Protein AF-0000000084725383 (afdb_homodimer)

Nearest PDB structures (foldseek):
  3rpu-assembly2_Y  TM=4.749E-01  e=1.387E-01  Escherichia coli K-12
  3rpu-assembly2_Y  TM=4.306E-01  e=8.913E-02  Escherichia coli K-12

Foldseek 3Di:
DDPPPPPPPPPVPPCLALDCVLLVVLVVDPLSLQLLVVQLVVQWKAALLVSLLSSCVVVPDDSDPVSSVVSSVCCVPPNVVSVVSNVQWDADPVRRMITGPPSCPVVVVVNVVVVVVVVVVVVVVVVVVVPDPPPDPPPPVD/DDPPPPPPPPPVPPPLALDCVLLVVLVVDPLSLQLLVCQLVVQWKDALLVSLLSSCVVVPDDSDPVSSVVSSVCCVPPNVVSVVSNVQWDADPVRRMITGPPSCPVVVVVNVVVVVVVVVVVVVVVVVVPPDPPPPPPPPPD

pLDDT: mean 74.48, std 21.33, range [27.91, 96.06]

Sequence (284 aa):
MGASGEGDEPVVRGESGHSPAHVFALLASDGGRRLLTTLYDRGGTVPVDELADELTAGEQGDAGAPTNRHAQKRLRHAILPTLADTGLVTYDRETDAVTLADRGDRLEPYLACVREAAATDVAWYTDTTTTGWTPTESDTRRMGASGEGDEPVVRGESGHSPAHVFALLASDGGRRLLTTLYDRGGTVPVDELADELTAGEQGDAGAPTNRHAQKRLRHAILPTLADTGLVTYDRETDAVTLADRGDRLEPYLACVREAAATDVAWYTDTTTTGWTPTESDTRR

Structure (mmCIF, N/CA/C/O backbone):
data_AF-0000000084725383-model_v1
#
loop_
_entity.id
_entity.type
_entity.pdbx_description
1 polymer 'DUF7344 domain-containing protein'
#
loop_
_atom_site.group_PDB
_atom_site.id
_atom_site.type_symbol
_atom_site.label_atom_id
_atom_site.label_alt_id
_atom_site.label_comp_id
_atom_site.label_asym_id
_atom_site.label_entity_id
_atom_site.label_seq_id
_atom_site.pdbx_PDB_ins_code
_atom_site.Cartn_x
_atom_site.Cartn_y
_atom_site.Cartn_z
_atom_site.occupancy
_atom_site.B_iso_or_equiv
_atom_site.auth_seq_id
_atom_site.auth_comp_id
_atom_site.auth_asym_id
_atom_site.auth_atom_id
_atom_site.pdbx_PDB_model_num
ATOM 1 N N . MET A 1 1 ? -43.906 26.172 -15.375 1 27.91 1 MET A N 1
ATOM 2 C CA . MET A 1 1 ? -42.625 25.656 -15.797 1 27.91 1 MET A CA 1
ATOM 3 C C . MET A 1 1 ? -41.75 25.328 -14.586 1 27.91 1 MET A C 1
ATOM 5 O O . MET A 1 1 ? -41.312 26.234 -13.859 1 27.91 1 MET A O 1
ATOM 9 N N . GLY A 1 2 ? -42.062 24.312 -13.828 1 31.08 2 GLY A N 1
ATOM 10 C CA . GLY A 1 2 ? -41.625 23.891 -12.508 1 31.08 2 GLY A CA 1
ATOM 11 C C . GLY A 1 2 ? -40.156 23.5 -12.477 1 31.08 2 GLY A C 1
ATOM 12 O O . GLY A 1 2 ? -39.625 22.953 -13.445 1 31.08 2 GLY A O 1
ATOM 13 N N . ALA A 1 3 ? -39.344 24.375 -11.82 1 40.16 3 ALA A N 1
ATOM 14 C CA . ALA A 1 3 ? -37.938 24.172 -11.539 1 40.16 3 ALA A CA 1
ATOM 15 C C . ALA A 1 3 ? -37.688 22.781 -10.977 1 40.16 3 ALA A C 1
ATOM 17 O O . ALA A 1 3 ? -38.188 22.422 -9.914 1 40.16 3 ALA A O 1
ATOM 18 N N . SER A 1 4 ? -37.844 21.75 -11.859 1 37.09 4 SER A N 1
ATOM 19 C CA . SER A 1 4 ? -37.438 20.422 -11.422 1 37.09 4 SER A CA 1
ATOM 20 C C . SER A 1 4 ? -36.062 20.438 -10.766 1 37.09 4 SER A C 1
ATOM 22 O O . SER A 1 4 ? -35.062 20.781 -11.406 1 37.09 4 SER A O 1
ATOM 24 N N . GLY A 1 5 ? -36.031 21 -9.586 1 33.84 5 GLY A N 1
ATOM 25 C CA . GLY A 1 5 ? -34.875 20.875 -8.711 1 33.84 5 GLY A CA 1
ATOM 26 C C . GLY A 1 5 ? -34.219 19.5 -8.773 1 33.84 5 GLY A C 1
ATOM 27 O O . GLY A 1 5 ? -34.844 18.5 -8.422 1 33.84 5 GLY A O 1
ATOM 28 N N . GLU A 1 6 ? -33.688 19.172 -9.945 1 37.25 6 GLU A N 1
ATOM 29 C CA . GLU A 1 6 ? -32.844 18 -10.078 1 37.25 6 GLU A CA 1
ATOM 30 C C . GLU A 1 6 ? -32.062 17.719 -8.789 1 37.25 6 GLU A C 1
ATOM 32 O O . GLU A 1 6 ? -31.344 18.578 -8.297 1 37.25 6 GLU A O 1
ATOM 37 N N . GLY A 1 7 ? -32.781 17.156 -7.809 1 32.56 7 GLY A N 1
ATOM 38 C CA . GLY A 1 7 ? -32.25 16.641 -6.551 1 32.56 7 GLY A CA 1
ATOM 39 C C . GLY A 1 7 ? -30.875 16.031 -6.688 1 32.56 7 GLY A C 1
ATOM 40 O O . GLY A 1 7 ? -30.609 15.32 -7.652 1 32.56 7 GLY A O 1
ATOM 41 N N . ASP A 1 8 ? -29.844 16.859 -6.391 1 34.75 8 ASP A N 1
ATOM 42 C CA . ASP A 1 8 ? -28.469 16.469 -6.141 1 34.75 8 ASP A CA 1
ATOM 43 C C . ASP A 1 8 ? -28.406 15.07 -5.52 1 34.75 8 ASP A C 1
ATOM 45 O O . ASP A 1 8 ? -28.938 14.844 -4.426 1 34.75 8 ASP A O 1
ATOM 49 N N . GLU A 1 9 ? -29.016 14.062 -6.242 1 36.84 9 GLU A N 1
ATOM 50 C CA . GLU A 1 9 ? -28.812 12.695 -5.766 1 36.84 9 GLU A CA 1
ATOM 51 C C . GLU A 1 9 ? -27.469 12.555 -5.051 1 36.84 9 GLU A C 1
ATOM 53 O O . GLU A 1 9 ? -26.484 13.164 -5.445 1 36.84 9 GLU A O 1
ATOM 58 N N . PRO A 1 10 ? -27.547 12.383 -3.719 1 35 10 PRO A N 1
ATOM 59 C CA . PRO A 1 10 ? -26.312 12.188 -2.961 1 35 10 PRO A CA 1
ATOM 60 C C . PRO A 1 10 ? -25.297 11.328 -3.707 1 35 10 PRO A C 1
ATOM 62 O O . PRO A 1 10 ? -25.656 10.352 -4.355 1 35 10 PRO A O 1
ATOM 65 N N . VAL A 1 11 ? -24.594 11.953 -4.637 1 34.28 11 VAL A N 1
ATOM 66 C CA . VAL A 1 11 ? -23.438 11.18 -5.086 1 34.28 11 VAL A CA 1
ATOM 67 C C . VAL A 1 11 ? -23.047 10.172 -4.012 1 34.28 11 VAL A C 1
ATOM 69 O O . VAL A 1 11 ? -22.906 10.523 -2.842 1 34.28 11 VAL A O 1
ATOM 72 N N . VAL A 1 12 ? -23.734 9.078 -3.918 1 33.16 12 VAL A N 1
ATOM 73 C CA . VAL A 1 12 ? -23.219 7.992 -3.096 1 33.16 12 VAL A CA 1
ATOM 74 C C . VAL A 1 12 ? -21.688 8.117 -2.977 1 33.16 12 VAL A C 1
ATOM 76 O O . VAL A 1 12 ? -20.984 8.133 -3.984 1 33.16 12 VAL A O 1
ATOM 79 N N . ARG A 1 13 ? -21.156 9.195 -2.303 1 34.84 13 ARG A N 1
ATOM 80 C CA . ARG A 1 13 ? -19.766 9.125 -1.856 1 34.84 13 ARG A CA 1
ATOM 81 C C . ARG A 1 13 ? -19.297 7.68 -1.774 1 34.84 13 ARG A C 1
ATOM 83 O O . ARG A 1 13 ? -19.906 6.852 -1.104 1 34.84 13 ARG A O 1
ATOM 90 N N . GLY A 1 14 ? -19.266 6.984 -2.826 1 35.88 14 GLY A N 1
ATOM 91 C CA . GLY A 1 14 ? -18.609 5.691 -2.654 1 35.88 14 GLY A CA 1
ATOM 92 C C . GLY A 1 14 ? -17.953 5.531 -1.297 1 35.88 14 GLY A C 1
ATOM 93 O O . GLY A 1 14 ? -17.75 6.512 -0.578 1 35.88 14 GLY A O 1
ATOM 94 N N . GLU A 1 15 ? -17.734 4.309 -0.566 1 38.34 15 GLU A N 1
ATOM 95 C CA . GLU A 1 15 ? -17.422 4.121 0.847 1 38.34 15 GLU A CA 1
ATOM 96 C C . GLU A 1 15 ? -16.453 5.191 1.34 1 38.34 15 GLU A C 1
ATOM 98 O O . GLU A 1 15 ? -15.312 5.273 0.866 1 38.34 15 GLU A 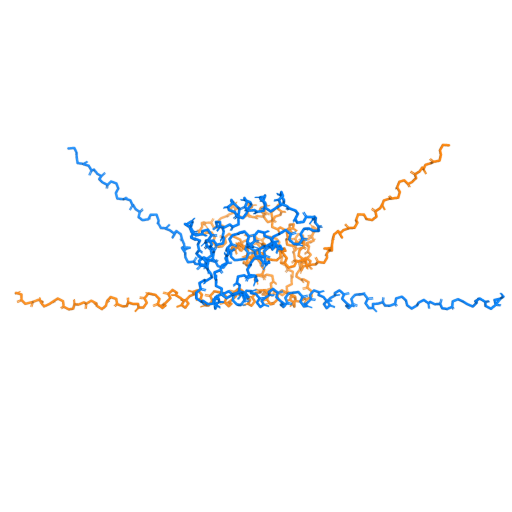O 1
ATOM 103 N N . SER A 1 16 ? -16.656 6.395 1.378 1 41.16 16 SER A N 1
ATOM 104 C CA . SER A 1 16 ? -16.078 7.5 2.133 1 41.16 16 SER A CA 1
ATOM 105 C C . SER A 1 16 ? -15.117 6.996 3.205 1 41.16 16 SER A C 1
ATOM 107 O O . SER A 1 16 ? -14.469 7.789 3.887 1 41.16 16 SER A O 1
ATOM 109 N N . GLY A 1 17 ? -15.492 5.871 3.789 1 44.47 17 GLY A N 1
ATOM 110 C CA . GLY A 1 17 ? -14.734 5.27 4.875 1 44.47 17 GLY A CA 1
ATOM 111 C C . GLY A 1 17 ? -13.266 5.082 4.551 1 44.47 17 GLY A C 1
ATOM 112 O O . GLY A 1 17 ? -12.883 5.055 3.379 1 44.47 17 GLY A O 1
ATOM 113 N N . HIS A 1 18 ? -12.422 5.574 5.398 1 54.38 18 HIS A N 1
ATOM 114 C CA . HIS A 1 18 ? -10.984 5.316 5.43 1 54.38 18 HIS A CA 1
ATOM 115 C C . HIS A 1 18 ? -10.656 3.955 4.824 1 54.38 18 HIS A C 1
ATOM 117 O O . HIS A 1 18 ? -11.109 2.922 5.328 1 54.38 18 HIS A O 1
ATOM 123 N N . SER A 1 19 ? -10.734 3.914 3.459 1 67.06 19 SER A N 1
ATOM 124 C CA . SER A 1 19 ? -10.328 2.637 2.881 1 67.06 19 SER A CA 1
ATOM 125 C C . SER A 1 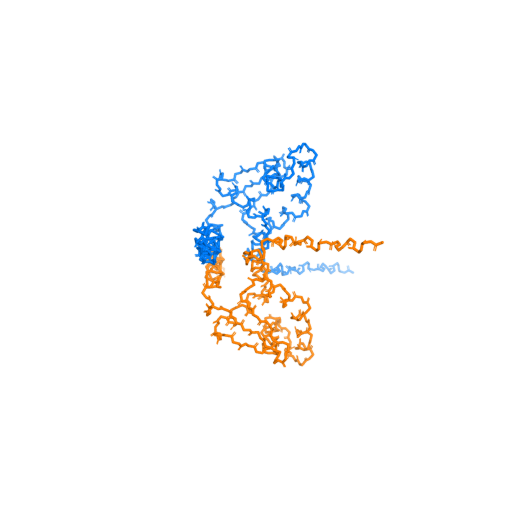19 ? -8.852 2.354 3.141 1 67.06 19 SER A C 1
ATOM 127 O O . SER A 1 19 ? -8.023 3.262 3.078 1 67.06 19 SER A O 1
ATOM 129 N N . PRO A 1 20 ? -8.555 1.396 3.779 1 85.5 20 PRO A N 1
ATOM 130 C CA . PRO A 1 20 ? -7.164 0.978 3.947 1 85.5 20 PRO A CA 1
ATOM 131 C C . PRO A 1 20 ? -6.348 1.12 2.664 1 85.5 20 PRO A C 1
ATOM 133 O O . PRO A 1 20 ? -5.121 1.217 2.717 1 85.5 20 PRO A O 1
ATOM 136 N N . ALA A 1 21 ? -7.062 1.376 1.57 1 89.19 21 ALA A N 1
ATOM 137 C CA . ALA A 1 21 ? -6.391 1.419 0.274 1 89.19 21 ALA A CA 1
ATOM 138 C C . ALA A 1 21 ? -5.484 2.641 0.166 1 89.19 21 ALA A C 1
ATOM 140 O O . ALA A 1 21 ? -4.355 2.543 -0.327 1 89.19 21 ALA A O 1
ATOM 141 N N . HIS A 1 22 ? -5.965 3.725 0.696 1 89.81 22 HIS A N 1
ATOM 142 C CA . HIS A 1 22 ? -5.176 4.949 0.604 1 89.81 22 HIS A CA 1
ATOM 143 C C . HIS A 1 22 ? -3.928 4.867 1.475 1 89.81 22 HIS A C 1
ATOM 145 O O . HIS A 1 22 ? -2.881 5.41 1.117 1 89.81 22 HIS A O 1
ATOM 151 N N . VAL A 1 23 ? -4.004 4.238 2.559 1 92.62 23 VAL A N 1
ATOM 152 C CA . VAL A 1 23 ? -2.85 4.082 3.436 1 92.62 23 VAL A CA 1
ATOM 153 C C . VAL A 1 23 ? -1.823 3.164 2.777 1 92.62 23 VAL A C 1
ATOM 155 O O . VAL A 1 23 ? -0.632 3.48 2.74 1 92.62 23 VAL A O 1
ATOM 158 N N . PHE A 1 24 ? -2.318 2.156 2.23 1 94.81 24 PHE A N 1
ATOM 159 C CA . PHE A 1 24 ? -1.403 1.25 1.548 1 94.81 24 PHE A CA 1
ATOM 160 C C . PHE A 1 24 ? -0.719 1.95 0.38 1 94.81 24 PHE A C 1
ATOM 162 O O . PHE A 1 24 ? 0.46 1.71 0.11 1 94.81 24 PHE A O 1
ATOM 169 N N . ALA A 1 25 ? -1.426 2.75 -0.312 1 92.69 25 ALA A N 1
ATOM 170 C CA . ALA A 1 25 ? -0.846 3.508 -1.418 1 92.69 25 ALA A CA 1
ATOM 171 C C . ALA A 1 25 ? 0.323 4.367 -0.941 1 92.69 25 ALA A C 1
ATOM 173 O O . ALA A 1 25 ? 1.354 4.449 -1.612 1 92.69 25 ALA A O 1
ATOM 174 N N . LEU A 1 26 ? 0.182 4.941 0.214 1 92.5 26 LEU A N 1
ATOM 175 C CA . LEU A 1 26 ? 1.261 5.746 0.776 1 92.5 26 LEU A CA 1
ATOM 176 C C . LEU A 1 26 ? 2.438 4.867 1.187 1 92.5 26 LEU A C 1
ATOM 178 O O . LEU A 1 26 ? 3.596 5.223 0.953 1 92.5 26 LEU A O 1
ATOM 182 N N . LEU A 1 27 ? 2.148 3.717 1.702 1 93.81 27 LEU A N 1
ATOM 183 C CA . LEU A 1 27 ? 3.182 2.82 2.207 1 93.81 27 LEU A CA 1
ATOM 184 C C . LEU A 1 27 ? 3.969 2.197 1.059 1 93.81 27 LEU A C 1
ATOM 186 O O . LEU A 1 27 ? 5.062 1.666 1.266 1 93.81 27 LEU A O 1
ATOM 190 N N . ALA A 1 28 ? 3.438 2.311 -0.126 1 92.25 28 ALA A N 1
ATOM 191 C CA . ALA A 1 28 ? 4.117 1.74 -1.286 1 92.25 28 ALA A CA 1
ATOM 192 C C . ALA A 1 28 ? 5.32 2.59 -1.69 1 92.25 28 ALA A C 1
ATOM 194 O O . ALA A 1 28 ? 6.121 2.18 -2.533 1 92.25 28 ALA A O 1
ATOM 195 N N . SER A 1 29 ? 5.516 3.654 -1.1 1 88.94 29 SER A N 1
ATOM 196 C CA . SER A 1 29 ? 6.688 4.477 -1.386 1 88.94 29 SER A CA 1
ATOM 197 C C . SER A 1 29 ? 7.488 4.758 -0.118 1 88.94 29 SER A C 1
ATOM 199 O O . SER A 1 29 ? 6.918 4.879 0.968 1 88.94 29 SER A O 1
ATOM 201 N N . ASP A 1 30 ? 8.773 4.871 -0.287 1 87.25 30 ASP A N 1
ATOM 202 C CA . ASP A 1 30 ? 9.648 5.203 0.835 1 87.25 30 ASP A CA 1
ATOM 203 C C . ASP A 1 30 ? 9.273 6.551 1.444 1 87.25 30 ASP A C 1
ATOM 205 O O . ASP A 1 30 ? 9.227 6.695 2.668 1 87.25 30 ASP A O 1
ATOM 209 N N . GLY A 1 31 ? 8.922 7.445 0.591 1 85.75 31 GLY A N 1
ATOM 210 C CA . GLY A 1 31 ? 8.516 8.766 1.039 1 85.75 31 GLY A CA 1
ATOM 211 C C . GLY A 1 31 ? 7.262 8.742 1.898 1 85.75 31 GLY A C 1
ATOM 212 O O . GLY A 1 31 ? 7.215 9.391 2.947 1 85.75 31 GLY A O 1
ATOM 213 N N . GLY A 1 32 ? 6.289 7.996 1.494 1 90.25 32 GLY A N 1
ATOM 214 C CA . GLY A 1 32 ? 5.074 7.84 2.279 1 90.25 32 GLY A CA 1
ATOM 215 C C . GLY A 1 32 ? 5.32 7.227 3.645 1 90.25 32 GLY A C 1
ATOM 216 O O . GLY A 1 32 ? 4.77 7.688 4.645 1 90.25 32 GLY A O 1
ATOM 217 N N . ARG A 1 33 ? 6.137 6.238 3.611 1 91.31 33 ARG A N 1
ATOM 218 C CA . ARG A 1 33 ? 6.461 5.59 4.875 1 91.31 33 ARG A CA 1
ATOM 219 C C . ARG A 1 33 ? 7.176 6.551 5.816 1 91.31 33 ARG A C 1
ATOM 221 O O . ARG A 1 33 ? 6.867 6.609 7.008 1 91.31 33 ARG A O 1
ATOM 228 N N . ARG A 1 34 ? 8.07 7.293 5.262 1 90.69 34 ARG A N 1
ATOM 229 C CA . ARG A 1 34 ? 8.797 8.258 6.078 1 90.69 34 ARG A CA 1
ATOM 230 C C . ARG A 1 34 ? 7.863 9.336 6.621 1 90.69 34 ARG A C 1
ATOM 232 O O . ARG A 1 34 ? 7.953 9.711 7.789 1 90.69 34 ARG A O 1
ATOM 239 N N . LEU A 1 35 ? 6.996 9.789 5.793 1 92 35 LEU A N 1
ATOM 240 C CA . LEU A 1 35 ? 6.059 10.828 6.195 1 92 35 LEU A CA 1
ATOM 241 C C . LEU A 1 35 ? 5.137 10.336 7.305 1 92 35 LEU A C 1
ATOM 243 O O . LEU A 1 35 ? 4.965 11.016 8.32 1 92 35 LEU A O 1
ATOM 247 N N . LEU A 1 36 ? 4.582 9.156 7.164 1 93.25 36 LEU A N 1
ATOM 248 C CA . LEU A 1 36 ? 3.668 8.594 8.156 1 93.25 36 LEU A CA 1
ATOM 249 C C . LEU A 1 36 ? 4.395 8.312 9.469 1 93.25 36 LEU A C 1
ATOM 251 O O . LEU A 1 36 ? 3.854 8.562 10.547 1 93.25 36 LEU A O 1
ATOM 255 N N . THR A 1 37 ? 5.605 7.82 9.312 1 92.94 37 THR A N 1
ATOM 256 C CA . THR A 1 37 ? 6.414 7.57 10.508 1 92.94 37 THR A CA 1
ATOM 257 C C . THR A 1 37 ? 6.691 8.867 11.258 1 92.94 37 THR A C 1
ATOM 259 O O . THR A 1 37 ? 6.57 8.922 12.477 1 92.94 37 THR A O 1
ATOM 262 N N . THR A 1 38 ? 7.051 9.852 10.5 1 93.44 38 THR A N 1
ATOM 263 C CA . THR A 1 38 ? 7.34 11.148 11.109 1 93.44 38 THR A CA 1
ATOM 264 C C . THR A 1 38 ? 6.105 11.695 11.82 1 93.44 38 THR A C 1
ATOM 266 O O . THR A 1 38 ? 6.203 12.188 12.945 1 93.44 38 THR A O 1
ATOM 269 N N . LEU A 1 39 ? 4.934 11.633 11.211 1 93.56 39 LEU A N 1
ATOM 270 C CA . LEU A 1 39 ? 3.693 12.109 11.805 1 93.56 39 LEU A CA 1
ATOM 271 C C . LEU A 1 39 ? 3.375 11.336 13.086 1 93.56 39 LEU A C 1
ATOM 273 O O . LEU A 1 39 ? 2.98 11.93 14.094 1 93.56 39 LEU A O 1
ATOM 277 N N . TYR A 1 40 ? 3.557 10.102 13.023 1 93.94 40 TYR A N 1
ATOM 278 C CA . TYR A 1 40 ? 3.271 9.242 14.172 1 93.94 40 TYR A CA 1
ATOM 279 C C . TYR A 1 40 ? 4.219 9.547 15.328 1 93.94 40 TYR A C 1
ATOM 281 O O . TYR A 1 40 ? 3.787 9.688 16.469 1 93.94 40 TYR A O 1
ATOM 289 N N . ASP A 1 41 ? 5.477 9.672 15 1 93.25 41 ASP A N 1
ATOM 290 C CA . ASP A 1 41 ? 6.508 9.875 16.016 1 93.25 41 ASP A CA 1
ATOM 291 C C . ASP A 1 41 ? 6.379 11.25 16.672 1 93.25 41 ASP A C 1
ATOM 293 O O . ASP A 1 41 ? 6.594 11.391 17.875 1 93.25 41 ASP A O 1
ATOM 297 N N . ARG A 1 42 ? 6.086 12.125 15.852 1 89.44 42 ARG A N 1
ATOM 298 C CA . ARG A 1 42 ? 6.055 13.5 16.344 1 89.44 42 ARG A CA 1
ATOM 299 C C . ARG A 1 42 ? 4.762 13.789 17.094 1 89.44 42 ARG A C 1
ATOM 301 O O . ARG A 1 42 ? 4.688 14.727 17.891 1 89.44 42 ARG A O 1
ATOM 308 N N . GLY A 1 43 ? 3.764 12.891 17 1 76.38 43 GLY A N 1
ATOM 309 C CA . GLY A 1 43 ? 2.605 12.961 17.875 1 76.38 43 GLY A CA 1
ATOM 310 C C . GLY A 1 43 ? 1.536 13.914 17.375 1 76.38 43 GLY A C 1
ATOM 311 O O . GLY A 1 43 ? 0.667 14.336 18.141 1 76.38 43 GLY A O 1
ATOM 312 N N . GLY A 1 44 ? 1.539 14.375 16.156 1 82.06 44 GLY A N 1
ATOM 313 C CA . GLY A 1 44 ? 0.298 15.055 15.828 1 82.06 44 GLY A CA 1
ATOM 314 C C . GLY A 1 44 ? 0.423 15.984 14.633 1 82.06 44 GLY A C 1
ATOM 315 O O . GLY A 1 44 ? 0.126 15.602 13.5 1 82.06 44 GLY A O 1
ATOM 316 N N . THR A 1 45 ? 0.884 17.281 15.008 1 92.44 45 THR A N 1
ATOM 317 C CA . THR A 1 45 ? 0.889 18.281 13.953 1 92.44 45 THR A CA 1
ATOM 318 C C . THR A 1 45 ? 2.312 18.562 13.477 1 92.44 45 THR A C 1
ATOM 320 O O . THR A 1 45 ? 3.205 18.812 14.289 1 92.44 45 THR A O 1
ATOM 323 N N . VAL A 1 46 ? 2.547 18.5 12.188 1 95 46 VAL A N 1
ATOM 324 C CA . VAL A 1 46 ? 3.855 18.734 11.586 1 95 46 VAL A CA 1
ATOM 325 C C . VAL A 1 46 ? 3.717 19.703 10.422 1 95 46 VAL A C 1
ATOM 327 O O . VAL A 1 46 ? 2.871 19.516 9.539 1 95 46 VAL A O 1
ATOM 330 N N . PRO A 1 47 ? 4.59 20.766 10.438 1 95.88 47 PRO A N 1
ATOM 331 C CA . PRO A 1 47 ? 4.562 21.672 9.297 1 95.88 47 PRO A CA 1
ATOM 332 C C . PRO A 1 47 ? 4.969 21 7.992 1 95.88 47 PRO A C 1
ATOM 334 O O . PRO A 1 47 ? 5.84 20.125 7.984 1 95.88 47 PRO A O 1
ATOM 337 N N . VAL A 1 48 ? 4.406 21.516 6.934 1 93.56 48 VAL A N 1
ATOM 338 C CA . VAL A 1 48 ? 4.645 20.953 5.609 1 93.56 48 VAL A CA 1
ATOM 339 C C . VAL A 1 48 ? 6.125 21.062 5.258 1 93.56 48 VAL A C 1
ATOM 341 O O . VAL A 1 48 ? 6.688 20.156 4.625 1 93.56 48 VAL A O 1
ATOM 344 N N . ASP A 1 49 ? 6.762 22.125 5.664 1 91.81 49 ASP A N 1
ATOM 345 C CA . ASP A 1 49 ? 8.18 22.312 5.352 1 91.81 49 ASP A CA 1
ATOM 346 C C . ASP A 1 49 ? 9.023 21.219 6.008 1 91.81 49 ASP A C 1
ATOM 348 O O . ASP A 1 49 ? 9.977 20.719 5.402 1 91.81 49 ASP A O 1
ATOM 352 N N . GLU A 1 50 ? 8.703 20.828 7.172 1 91.12 50 GLU A N 1
ATOM 353 C CA . GLU A 1 50 ? 9.414 19.75 7.863 1 91.12 50 GLU A CA 1
ATOM 354 C C . GLU A 1 50 ? 9.148 18.406 7.207 1 91.12 50 GLU A C 1
ATOM 356 O O . GLU A 1 50 ? 10.055 17.578 7.082 1 91.12 50 GLU A O 1
ATOM 361 N N . LEU A 1 51 ? 7.938 18.203 6.84 1 92.38 51 LEU A N 1
ATOM 362 C CA . LEU A 1 51 ? 7.602 16.969 6.145 1 92.38 51 LEU A CA 1
ATOM 363 C C . LEU A 1 51 ? 8.352 16.859 4.816 1 92.38 51 LEU A C 1
ATOM 365 O O . LEU A 1 51 ? 8.789 15.781 4.426 1 92.38 51 LEU A O 1
ATOM 369 N N . ALA A 1 52 ? 8.547 18 4.188 1 91.88 52 ALA A N 1
ATOM 370 C CA . ALA A 1 52 ? 9.281 18.031 2.926 1 91.88 52 ALA A CA 1
ATOM 371 C C . ALA A 1 52 ? 10.75 17.672 3.137 1 91.88 52 ALA A C 1
ATOM 373 O O . ALA A 1 52 ? 11.359 17 2.295 1 91.88 52 ALA A O 1
ATOM 374 N N . ASP A 1 53 ? 11.227 18.094 4.207 1 88.12 53 ASP A N 1
ATOM 375 C CA . ASP A 1 53 ? 12.602 17.734 4.551 1 88.12 53 ASP A CA 1
ATOM 376 C C . ASP A 1 53 ? 12.75 16.219 4.684 1 88.12 53 ASP A C 1
ATOM 378 O O . ASP A 1 53 ? 13.758 15.648 4.258 1 88.12 53 ASP A O 1
ATOM 382 N N . GLU A 1 54 ? 11.789 15.602 5.266 1 85.69 54 GLU A N 1
ATOM 383 C CA . GLU A 1 54 ? 11.82 14.156 5.441 1 85.69 54 GLU A CA 1
ATOM 384 C C . GLU A 1 54 ? 11.789 13.43 4.098 1 85.69 54 GLU A C 1
ATOM 386 O O . GLU A 1 54 ? 12.461 12.414 3.922 1 85.69 54 GLU A O 1
ATOM 391 N N . LEU A 1 55 ? 11.07 13.969 3.176 1 84.25 55 LEU A N 1
ATOM 392 C CA . LEU A 1 55 ? 10.953 13.383 1.841 1 84.25 55 LEU A CA 1
ATOM 393 C C . LEU A 1 55 ? 12.297 13.414 1.122 1 84.25 55 LEU A C 1
ATOM 395 O O . LEU A 1 55 ? 12.625 12.492 0.375 1 84.25 55 LEU A O 1
ATOM 399 N N . THR A 1 56 ? 13.125 14.383 1.389 1 83.44 56 THR A N 1
ATOM 400 C CA . THR A 1 56 ? 14.391 14.586 0.689 1 83.44 56 THR A CA 1
ATOM 401 C C . THR A 1 56 ? 15.531 13.867 1.412 1 83.44 56 THR A C 1
ATOM 403 O O . THR A 1 56 ? 16.578 13.617 0.826 1 83.44 56 THR A O 1
ATOM 406 N N . ALA A 1 57 ? 15.32 13.609 2.623 1 76.12 57 ALA A N 1
ATOM 407 C CA . ALA A 1 57 ? 16.344 12.93 3.4 1 76.12 57 ALA A CA 1
ATOM 408 C C . ALA A 1 57 ? 16.641 11.547 2.826 1 76.12 57 ALA A C 1
ATOM 410 O O . ALA A 1 57 ? 17.781 11.062 2.906 1 76.12 57 ALA A O 1
ATOM 411 N N . GLY A 1 58 ? 15.742 10.875 2.322 1 61.72 58 GLY A N 1
ATOM 412 C CA . GLY A 1 58 ? 15.977 9.562 1.736 1 61.72 58 GLY A CA 1
ATOM 413 C C . GLY A 1 58 ? 16.641 9.633 0.376 1 61.72 58 GLY A C 1
ATOM 414 O O . GLY A 1 58 ? 17.297 8.672 -0.051 1 61.72 58 GLY A O 1
ATOM 415 N N . GLU A 1 59 ? 16.375 10.633 -0.404 1 59.28 59 GLU A N 1
ATOM 416 C CA . GLU A 1 59 ? 17 10.812 -1.712 1 59.28 59 GLU A CA 1
ATOM 417 C C . GLU A 1 59 ? 18.453 11.273 -1.576 1 59.28 59 GLU A C 1
ATOM 419 O O . GLU A 1 59 ? 18.766 12.117 -0.734 1 59.28 59 GLU A O 1
ATOM 424 N N . GLN A 1 60 ? 19.312 10.336 -1.459 1 56.75 60 GLN A N 1
ATOM 425 C CA . GLN A 1 60 ? 20.75 10.57 -1.356 1 56.75 60 GLN A CA 1
ATOM 426 C C . GLN A 1 60 ? 21.109 12.008 -1.73 1 56.75 60 GLN A C 1
ATOM 428 O O . GLN A 1 60 ? 22.219 12.469 -1.467 1 56.75 60 GLN A O 1
ATOM 433 N N . GLY A 1 61 ? 20.406 12.703 -2.422 1 50.28 61 GLY A N 1
ATOM 434 C CA . GLY A 1 61 ? 20.938 13.969 -2.902 1 50.28 61 GLY A CA 1
ATOM 435 C C . GLY A 1 61 ? 20.859 15.078 -1.87 1 50.28 61 GLY A C 1
ATOM 436 O O . GLY A 1 61 ? 20.219 14.914 -0.821 1 50.28 61 GLY A O 1
ATOM 437 N N . ASP A 1 62 ? 21.672 16.156 -1.998 1 51.78 62 ASP A N 1
ATOM 438 C CA . ASP A 1 62 ? 21.891 17.359 -1.205 1 51.78 62 ASP A CA 1
ATOM 439 C C . ASP A 1 62 ? 20.562 18.062 -0.897 1 51.78 62 ASP A C 1
ATOM 441 O O . ASP A 1 62 ? 19.812 18.391 -1.811 1 51.78 62 ASP A O 1
ATOM 445 N N . ALA A 1 63 ? 20.047 17.828 0.279 1 55.06 63 ALA A N 1
ATOM 446 C CA . ALA A 1 63 ? 18.859 18.453 0.857 1 55.06 63 ALA A CA 1
ATOM 447 C C . ALA A 1 63 ? 18.922 19.984 0.729 1 55.06 63 ALA A C 1
ATOM 449 O O . ALA A 1 63 ? 18.953 20.688 1.735 1 55.06 63 ALA A O 1
ATOM 450 N N . GLY A 1 64 ? 19.578 20.5 -0.332 1 56.5 64 GLY A N 1
ATOM 451 C CA . GLY A 1 64 ? 19.516 21.953 -0.347 1 56.5 64 GLY A CA 1
ATOM 452 C C . GLY A 1 64 ? 18.125 22.5 -0.607 1 56.5 64 GLY A C 1
ATOM 453 O O . GLY A 1 64 ? 17.172 21.734 -0.752 1 56.5 64 GLY A O 1
ATOM 454 N N . ALA A 1 65 ? 17.969 23.781 -0.518 1 62.94 65 ALA A N 1
ATOM 455 C CA . ALA A 1 65 ? 16.766 24.609 -0.625 1 62.94 65 ALA A CA 1
ATOM 456 C C . ALA A 1 65 ? 15.961 24.234 -1.864 1 62.94 65 ALA A C 1
ATOM 458 O O . ALA A 1 65 ? 14.742 24.047 -1.785 1 62.94 65 ALA A O 1
ATOM 459 N N . PRO A 1 66 ? 16.594 24 -3.014 1 66 66 PRO A N 1
ATOM 460 C CA . PRO A 1 66 ? 15.797 23.672 -4.195 1 66 66 PRO A CA 1
ATOM 461 C C . PRO A 1 66 ? 15.117 22.312 -4.086 1 66 66 PRO A C 1
ATOM 463 O O . PRO A 1 66 ? 14.008 22.125 -4.594 1 66 66 PRO A O 1
ATOM 466 N N . THR A 1 67 ? 15.75 21.516 -3.381 1 73.44 67 THR A N 1
ATOM 467 C CA . THR A 1 67 ? 15.195 20.172 -3.256 1 73.44 67 THR A CA 1
ATOM 468 C C . THR A 1 67 ? 13.992 20.172 -2.326 1 73.44 67 THR A C 1
ATOM 470 O O . THR A 1 67 ? 12.992 19.5 -2.594 1 73.44 67 THR A O 1
ATOM 473 N N . ASN A 1 68 ? 14.102 21.203 -1.441 1 80.94 68 ASN A N 1
ATOM 474 C CA . ASN A 1 68 ? 13 21.266 -0.485 1 80.94 68 ASN A CA 1
ATOM 475 C C . ASN A 1 68 ? 11.75 21.891 -1.104 1 80.94 68 ASN A C 1
ATOM 477 O O . ASN A 1 68 ? 10.633 21.406 -0.876 1 80.94 68 ASN A O 1
ATOM 481 N N . ARG A 1 69 ? 11.945 22.859 -1.865 1 86.75 69 ARG A N 1
ATOM 482 C CA . ARG A 1 69 ? 10.82 23.5 -2.533 1 86.75 69 ARG A CA 1
ATOM 483 C C . ARG A 1 69 ? 10.109 22.516 -3.465 1 86.75 69 ARG A C 1
ATOM 485 O O . ARG A 1 69 ? 8.875 22.484 -3.51 1 86.75 69 ARG A O 1
ATOM 492 N N . HIS A 1 70 ? 10.867 21.781 -4.102 1 86.94 70 HIS A N 1
ATOM 493 C CA . HIS A 1 70 ? 10.297 20.766 -4.969 1 86.94 70 HIS A CA 1
ATOM 494 C C . HIS A 1 70 ? 9.562 19.703 -4.156 1 86.94 70 HIS A C 1
ATOM 496 O O . HIS A 1 70 ? 8.477 19.266 -4.535 1 86.94 70 HIS A O 1
ATOM 502 N N . ALA A 1 71 ? 10.172 19.406 -3.123 1 89 71 ALA A N 1
ATOM 503 C CA . ALA A 1 71 ? 9.562 18.406 -2.242 1 89 71 ALA A CA 1
ATOM 504 C C . ALA A 1 71 ? 8.25 18.938 -1.665 1 89 71 ALA A C 1
ATOM 506 O O . ALA A 1 71 ? 7.273 18.188 -1.55 1 89 71 ALA A O 1
ATOM 507 N N . GLN A 1 72 ? 8.227 20.25 -1.37 1 91.88 72 GLN A N 1
ATOM 508 C CA . GLN A 1 72 ? 6.992 20.859 -0.884 1 91.88 72 GLN A CA 1
ATOM 509 C C . GLN A 1 72 ? 5.891 20.797 -1.938 1 91.88 72 GLN A C 1
ATOM 511 O O . GLN A 1 72 ? 4.75 20.453 -1.629 1 91.88 72 GLN A O 1
ATOM 516 N N . LYS A 1 73 ? 6.184 21.031 -3.111 1 92.75 73 LYS A N 1
ATOM 517 C CA . LYS A 1 73 ? 5.234 20.969 -4.215 1 92.75 73 LYS A CA 1
ATOM 518 C C . LYS A 1 73 ? 4.738 19.531 -4.43 1 92.75 73 LYS A C 1
ATOM 520 O O . LYS A 1 73 ? 3.541 19.312 -4.609 1 92.75 73 LYS A O 1
ATOM 525 N N . ARG A 1 74 ? 5.676 18.641 -4.398 1 89.5 74 ARG A N 1
ATOM 526 C CA . ARG A 1 74 ? 5.324 17.234 -4.555 1 89.5 74 ARG A CA 1
ATOM 527 C C . ARG A 1 74 ? 4.379 16.781 -3.451 1 89.5 74 ARG A C 1
ATOM 529 O O . ARG A 1 74 ? 3.389 16.094 -3.721 1 89.5 74 ARG A O 1
ATOM 536 N N . LEU A 1 75 ? 4.668 17.234 -2.234 1 90.69 75 LEU A N 1
ATOM 537 C CA . LEU A 1 75 ? 3.822 16.906 -1.095 1 90.69 75 LEU A CA 1
ATOM 538 C C . LEU A 1 75 ? 2.398 17.406 -1.312 1 90.69 75 LEU A C 1
ATOM 540 O O . LEU A 1 75 ? 1.436 16.656 -1.121 1 90.69 75 LEU A O 1
ATOM 544 N N . ARG A 1 76 ? 2.311 18.594 -1.8 1 90 76 ARG A N 1
ATOM 545 C CA . ARG A 1 76 ? 1.007 19.234 -1.934 1 90 76 ARG A CA 1
ATOM 546 C C . ARG A 1 76 ? 0.234 18.656 -3.117 1 90 76 ARG A C 1
ATOM 548 O O . ARG A 1 76 ? -0.979 18.453 -3.033 1 90 76 ARG A O 1
ATOM 555 N N . HIS A 1 77 ? 0.885 18.328 -4.184 1 88.25 77 HIS A N 1
ATOM 556 C CA . HIS A 1 77 ? 0.197 17.953 -5.414 1 88.25 77 HIS A CA 1
ATOM 557 C C . HIS A 1 77 ? 0.016 16.438 -5.5 1 88.25 77 HIS A C 1
ATOM 559 O O . HIS A 1 77 ? -0.971 15.961 -6.066 1 88.25 77 HIS A O 1
ATOM 565 N N . ALA A 1 78 ? 0.845 15.727 -4.883 1 86.62 78 ALA A N 1
ATOM 566 C CA . ALA A 1 78 ? 0.817 14.281 -5.094 1 86.62 78 ALA A CA 1
ATOM 567 C C . ALA A 1 78 ? 0.547 13.539 -3.791 1 86.62 78 ALA A C 1
ATOM 569 O O . ALA A 1 78 ? -0.115 12.492 -3.787 1 86.62 78 ALA A O 1
ATOM 570 N N . ILE A 1 79 ? 0.979 13.992 -2.693 1 87.12 79 ILE A N 1
ATOM 571 C CA . ILE A 1 79 ? 1.01 13.195 -1.475 1 87.12 79 ILE A CA 1
ATOM 572 C C . ILE A 1 79 ? -0.144 13.594 -0.56 1 87.12 79 ILE A C 1
ATOM 574 O O . ILE A 1 79 ? -0.878 12.742 -0.061 1 87.12 79 ILE A O 1
ATOM 578 N N . LEU A 1 80 ? -0.335 14.883 -0.469 1 89.19 80 LEU A N 1
ATOM 579 C CA . LEU A 1 80 ? -1.263 15.359 0.551 1 89.19 80 LEU A CA 1
ATOM 580 C C . LEU A 1 80 ? -2.693 14.945 0.22 1 89.19 80 LEU A C 1
ATOM 582 O O . LEU A 1 80 ? -3.457 14.57 1.111 1 89.19 80 LEU A O 1
ATOM 586 N N . PRO A 1 81 ? -3.059 14.938 -1.079 1 85.94 81 PRO A N 1
ATOM 587 C CA . PRO A 1 81 ? -4.418 14.477 -1.366 1 85.94 81 PRO A CA 1
ATOM 588 C C . PRO A 1 81 ? -4.664 13.039 -0.915 1 85.94 81 PRO A C 1
ATOM 590 O O . PRO A 1 81 ? -5.688 12.742 -0.29 1 85.94 81 PRO A O 1
ATOM 593 N N . THR A 1 82 ? -3.738 12.234 -1.218 1 87.12 82 THR A N 1
ATOM 594 C CA . THR A 1 82 ? -3.863 10.836 -0.81 1 87.12 82 THR A CA 1
ATOM 595 C C . THR A 1 82 ? -3.85 10.719 0.711 1 87.12 82 THR A C 1
ATOM 597 O O . THR A 1 82 ? -4.613 9.938 1.282 1 87.12 82 THR A O 1
ATOM 600 N N . LEU A 1 83 ? -2.943 11.469 1.339 1 88.06 83 LEU A N 1
ATOM 601 C CA . LEU A 1 83 ? -2.855 11.477 2.795 1 88.06 83 LEU A CA 1
ATOM 602 C C . LEU A 1 83 ? -4.172 11.938 3.416 1 88.06 83 LEU A C 1
ATOM 604 O O . LEU A 1 83 ? -4.652 11.328 4.375 1 88.06 83 LEU A O 1
ATOM 608 N N . ALA A 1 84 ? -4.723 12.906 2.826 1 84 84 ALA A N 1
ATOM 609 C CA . ALA A 1 84 ? -5.996 13.414 3.328 1 84 84 ALA A CA 1
ATOM 610 C C . ALA A 1 84 ? -7.113 12.398 3.127 1 84 84 ALA A C 1
ATOM 612 O O . ALA A 1 84 ? -7.992 12.258 3.979 1 84 84 ALA A O 1
ATOM 613 N N . ASP A 1 85 ? -7.055 11.672 2.055 1 86.06 85 ASP A N 1
ATOM 614 C CA . ASP A 1 85 ? -8.086 10.695 1.716 1 86.06 85 ASP A CA 1
ATOM 615 C C . ASP A 1 85 ? -8.062 9.508 2.678 1 86.06 85 ASP A C 1
ATOM 617 O O . ASP A 1 85 ? -9.031 8.75 2.768 1 86.06 85 ASP A O 1
ATOM 621 N N . THR A 1 86 ? -6.984 9.32 3.355 1 85.44 86 THR A N 1
ATOM 622 C CA . THR A 1 86 ? -6.918 8.242 4.332 1 85.44 86 THR A CA 1
ATOM 623 C C . THR A 1 86 ? -7.836 8.523 5.52 1 85.44 86 THR A C 1
ATOM 625 O O . THR A 1 86 ? -8.211 7.609 6.25 1 85.44 86 THR A O 1
ATOM 628 N N . GLY A 1 87 ? -8.055 9.75 5.75 1 84.81 87 GLY A N 1
ATOM 629 C CA . GLY A 1 87 ? -8.828 10.156 6.914 1 84.81 87 GLY A CA 1
ATOM 630 C C . GLY A 1 87 ? -8.023 10.148 8.195 1 84.81 87 GLY A C 1
ATOM 631 O O . GLY A 1 87 ? -8.562 10.391 9.281 1 84.81 87 GLY A O 1
ATOM 632 N N . LEU A 1 88 ? -6.777 9.859 8.062 1 87.69 88 LEU A N 1
ATOM 633 C CA . LEU A 1 88 ? -5.926 9.766 9.242 1 87.69 88 LEU A CA 1
ATOM 634 C C . LEU A 1 88 ? -5.336 11.125 9.602 1 87.69 88 LEU A C 1
ATOM 636 O O . LEU A 1 88 ? -4.855 11.328 10.719 1 87.69 88 LEU A O 1
ATOM 640 N N . VAL A 1 89 ? -5.367 12.039 8.578 1 90.38 89 VAL A N 1
ATOM 641 C CA . VAL A 1 89 ? -4.738 13.328 8.82 1 90.38 89 VAL A CA 1
ATOM 642 C C . VAL A 1 89 ? -5.656 14.453 8.328 1 90.38 89 VAL A C 1
ATOM 644 O O . VAL A 1 89 ? -6.562 14.211 7.531 1 90.38 89 VAL A O 1
ATOM 647 N N . THR A 1 90 ? -5.434 15.539 8.883 1 90.81 90 THR A N 1
ATOM 648 C CA . THR A 1 90 ? -6.039 16.766 8.383 1 90.81 90 THR A CA 1
ATOM 649 C C . THR A 1 90 ? -4.965 17.766 7.988 1 90.81 90 THR A C 1
ATOM 651 O O . THR A 1 90 ? -3.924 17.875 8.641 1 90.81 90 THR A O 1
ATOM 654 N N . TYR A 1 91 ? -5.277 18.438 6.863 1 92.69 91 TYR A N 1
ATOM 655 C CA . TYR A 1 91 ? -4.387 19.5 6.3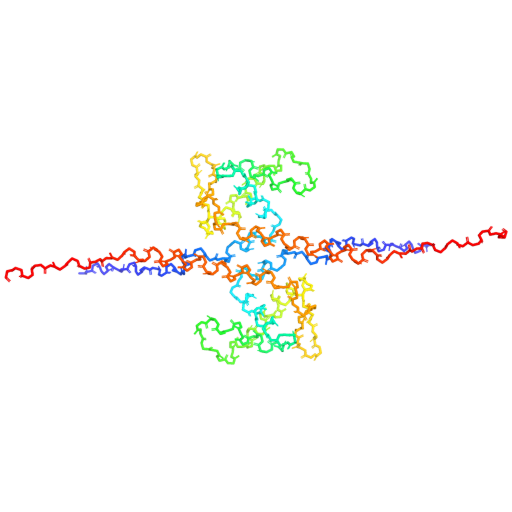91 1 92.69 91 TYR A CA 1
ATOM 656 C C . TYR A 1 91 ? -5.004 20.875 6.617 1 92.69 91 TYR A C 1
ATOM 658 O O . TYR A 1 91 ? -6.113 21.141 6.152 1 92.69 91 TYR A O 1
ATOM 666 N N . ASP A 1 92 ? -4.25 21.719 7.332 1 93.44 92 ASP A N 1
ATOM 667 C CA . ASP A 1 92 ? -4.648 23.109 7.543 1 93.44 92 ASP A CA 1
ATOM 668 C C . ASP A 1 92 ? -3.895 24.047 6.602 1 93.44 92 ASP A C 1
ATOM 670 O O . ASP A 1 92 ? -2.707 24.312 6.801 1 93.44 92 ASP A O 1
ATOM 674 N N . ARG A 1 93 ? -4.578 24.625 5.738 1 91.31 93 ARG A N 1
ATOM 675 C CA . ARG A 1 93 ? -3.955 25.469 4.723 1 91.31 93 ARG A CA 1
ATOM 676 C C . ARG A 1 93 ? -3.488 26.797 5.32 1 91.31 93 ARG A C 1
ATOM 678 O O . ARG A 1 93 ? -2.535 27.406 4.828 1 91.31 93 ARG A O 1
ATOM 685 N N . GLU A 1 94 ? -4.207 27.219 6.332 1 95.31 94 GLU A N 1
ATOM 686 C CA . GLU A 1 94 ? -3.852 28.5 6.945 1 95.31 94 GLU A CA 1
ATOM 687 C C . GLU A 1 94 ? -2.504 28.406 7.656 1 95.31 94 GLU A C 1
ATOM 689 O O . GLU A 1 94 ? -1.663 29.297 7.516 1 95.31 94 GLU A O 1
ATOM 694 N N . THR A 1 95 ? -2.332 27.328 8.359 1 93.62 95 THR A N 1
ATOM 695 C CA . THR A 1 95 ? -1.088 27.172 9.102 1 93.62 95 THR A CA 1
ATOM 696 C C . THR A 1 95 ? -0.094 26.312 8.312 1 93.62 95 THR A C 1
ATOM 698 O O . THR A 1 95 ? 1.069 26.188 8.695 1 93.62 95 THR A O 1
ATOM 701 N N . ASP A 1 96 ? -0.593 25.734 7.23 1 94.62 96 ASP A N 1
ATOM 702 C CA . ASP A 1 96 ? 0.21 24.859 6.371 1 94.62 96 ASP A CA 1
ATOM 703 C C . ASP A 1 96 ? 0.838 23.719 7.172 1 94.62 96 ASP A C 1
ATOM 705 O O . ASP A 1 96 ? 2.055 23.531 7.133 1 94.62 96 ASP A O 1
ATOM 709 N N . ALA A 1 97 ? 0.015 23.031 7.828 1 95.94 97 ALA A N 1
ATOM 710 C CA . ALA A 1 97 ? 0.467 21.953 8.703 1 95.94 97 ALA A CA 1
ATOM 711 C C . ALA A 1 97 ? -0.482 20.766 8.633 1 95.94 97 ALA A C 1
ATOM 713 O O . ALA A 1 97 ? -1.672 20.922 8.352 1 95.94 97 ALA A O 1
ATOM 714 N N . VAL A 1 98 ? 0.076 19.594 8.883 1 95 98 VAL A N 1
ATOM 715 C CA . VAL A 1 98 ? -0.665 18.328 8.844 1 95 98 VAL A CA 1
ATOM 716 C C . VAL A 1 98 ? -0.785 17.766 10.258 1 95 98 VAL A C 1
ATOM 718 O O . VAL A 1 98 ? 0.202 17.703 10.992 1 95 98 VAL A O 1
ATOM 721 N N . THR A 1 99 ? -1.985 17.422 10.609 1 94.62 99 THR A N 1
ATOM 722 C CA . THR A 1 99 ? -2.234 16.891 11.945 1 94.62 99 THR A CA 1
ATOM 723 C C . THR A 1 99 ? -2.729 15.445 11.867 1 94.62 99 THR A C 1
ATOM 725 O O . THR A 1 99 ? -3.65 15.141 11.109 1 94.62 99 THR A O 1
ATOM 728 N N . LEU A 1 100 ? -2.051 14.555 12.609 1 93.31 100 LEU A N 1
ATOM 729 C CA . LEU A 1 100 ? -2.486 13.164 12.711 1 93.31 100 LEU A CA 1
ATOM 730 C C . LEU A 1 100 ? -3.742 13.055 13.57 1 93.31 100 LEU A C 1
ATOM 732 O O . LEU A 1 100 ? -3.818 13.641 14.648 1 93.31 100 LEU A O 1
ATOM 736 N N . ALA A 1 101 ? -4.707 12.336 13.086 1 87.25 101 ALA A N 1
ATOM 737 C CA . ALA A 1 101 ? -5.969 12.172 13.805 1 87.25 101 ALA A CA 1
ATOM 738 C C . ALA A 1 101 ? -5.891 11 14.781 1 87.25 101 ALA A C 1
ATOM 740 O O . ALA A 1 101 ? -5.086 10.078 14.602 1 87.25 101 ALA A O 1
ATOM 741 N N . ASP A 1 102 ? -6.781 11.086 15.805 1 82 102 ASP A N 1
ATOM 742 C CA . ASP A 1 102 ? -7.039 10 16.75 1 82 102 ASP A CA 1
ATOM 743 C C . ASP A 1 102 ? -5.742 9.492 17.375 1 82 102 ASP A C 1
ATOM 745 O O . ASP A 1 102 ? -5.574 8.289 17.578 1 82 102 ASP A O 1
ATOM 749 N N . ARG A 1 103 ? -4.781 10.398 17.578 1 80.62 103 ARG A N 1
ATOM 750 C CA . ARG A 1 103 ? -3.516 10.117 18.25 1 80.62 103 ARG A CA 1
ATOM 751 C C . ARG A 1 103 ? -2.744 9.016 17.531 1 80.62 103 ARG A C 1
ATOM 753 O O . ARG A 1 103 ? -1.914 8.336 18.141 1 80.62 103 ARG A O 1
ATOM 760 N N . GLY A 1 104 ? -3.195 8.695 16.312 1 85.19 104 GLY A N 1
ATOM 761 C CA . GLY A 1 104 ? -2.451 7.719 15.523 1 85.19 104 GLY A CA 1
ATOM 762 C C . GLY A 1 104 ? -2.885 6.289 15.789 1 85.19 104 GLY A C 1
ATOM 763 O O . GLY A 1 104 ? -2.24 5.344 15.32 1 85.19 104 GLY A O 1
ATOM 764 N N . ASP A 1 105 ? -3.91 6.109 16.5 1 85.69 105 ASP A N 1
ATOM 765 C CA . ASP A 1 105 ? -4.348 4.762 16.844 1 85.69 105 ASP A CA 1
ATOM 766 C C . ASP A 1 105 ? -4.633 3.939 15.586 1 85.69 105 ASP A C 1
ATOM 768 O O . ASP A 1 105 ? -4.305 2.752 15.531 1 85.69 105 ASP A O 1
ATOM 772 N N . ARG A 1 106 ? -5.215 4.609 14.664 1 85.62 106 ARG A N 1
ATOM 773 C CA . ARG A 1 106 ? -5.59 3.904 13.445 1 85.62 106 ARG A CA 1
ATOM 774 C C . ARG A 1 106 ? -4.379 3.693 12.539 1 85.62 106 ARG A C 1
ATOM 776 O O . ARG A 1 106 ? -4.395 2.822 11.664 1 85.62 106 ARG A O 1
ATOM 783 N N . LEU A 1 107 ? -3.344 4.473 12.781 1 90.88 107 LEU A N 1
ATOM 784 C CA . LEU A 1 107 ? -2.143 4.414 11.961 1 90.88 107 LEU A CA 1
ATOM 785 C C . LEU A 1 107 ? -1.167 3.369 12.492 1 90.88 107 LEU A C 1
ATOM 787 O O . LEU A 1 107 ? -0.424 2.756 11.727 1 90.88 107 LEU A O 1
ATOM 791 N N . GLU A 1 108 ? -1.222 3.07 13.695 1 91.12 108 GLU A N 1
ATOM 792 C CA . GLU A 1 108 ? -0.223 2.26 14.391 1 91.12 108 GLU A CA 1
ATOM 793 C C . GLU A 1 108 ? -0.148 0.856 13.797 1 91.12 108 GLU A C 1
ATOM 795 O O . GLU A 1 108 ? 0.944 0.335 13.555 1 91.12 108 GLU A O 1
ATOM 800 N N . PRO A 1 109 ? -1.229 0.252 13.508 1 91.12 109 PRO A N 1
ATOM 801 C CA . PRO A 1 109 ? -1.126 -1.099 12.945 1 91.12 109 PRO A CA 1
ATOM 802 C C . PRO A 1 109 ? -0.419 -1.125 11.594 1 91.12 109 PRO A C 1
ATOM 804 O O . PRO A 1 109 ? 0.274 -2.094 11.273 1 91.12 109 PRO A O 1
ATOM 807 N N . TYR A 1 110 ? -0.593 -0.129 10.836 1 93.06 110 TYR A N 1
ATOM 808 C CA . TYR A 1 110 ? 0.065 -0.057 9.539 1 93.06 110 TYR A CA 1
ATOM 809 C C . TYR A 1 110 ? 1.573 0.09 9.695 1 93.06 110 TYR A C 1
ATOM 811 O O . TYR A 1 110 ? 2.344 -0.561 8.984 1 93.06 110 TYR A O 1
ATOM 819 N N . LEU A 1 111 ? 1.951 0.89 10.609 1 94 111 LEU A N 1
ATOM 820 C CA . LEU A 1 111 ? 3.377 1.108 10.828 1 94 111 LEU A CA 1
ATOM 821 C C . LEU A 1 111 ? 4.023 -0.122 11.453 1 94 111 LEU A C 1
ATOM 823 O O . LEU A 1 111 ? 5.188 -0.427 11.172 1 94 111 LEU A O 1
ATOM 827 N N . ALA A 1 112 ? 3.242 -0.777 12.258 1 92.94 112 ALA A N 1
ATOM 828 C CA . ALA A 1 112 ? 3.721 -2.049 12.797 1 92.94 112 ALA A CA 1
ATOM 829 C C . ALA A 1 112 ? 3.986 -3.051 11.672 1 92.94 112 ALA A C 1
ATOM 831 O O . ALA A 1 112 ? 4.977 -3.783 11.711 1 92.94 112 ALA A O 1
ATOM 832 N N . CYS A 1 113 ? 3.156 -3.053 10.719 1 92.25 113 CYS A N 1
ATOM 833 C CA . CYS A 1 113 ? 3.312 -3.91 9.547 1 92.25 113 CYS A CA 1
ATOM 834 C C . CYS A 1 113 ? 4.594 -3.574 8.789 1 92.25 113 CYS A C 1
ATOM 836 O O . CYS A 1 113 ? 5.344 -4.469 8.406 1 92.25 113 CYS A O 1
ATOM 838 N N . VAL A 1 114 ? 4.852 -2.338 8.648 1 92.06 114 VAL A N 1
ATOM 839 C CA . VAL A 1 114 ? 6.055 -1.882 7.965 1 92.06 114 VAL A CA 1
ATOM 840 C C . VAL A 1 114 ? 7.293 -2.361 8.719 1 92.06 114 VAL A C 1
ATOM 842 O O . VAL A 1 114 ? 8.25 -2.84 8.109 1 92.06 114 VAL A O 1
ATOM 845 N N . ARG A 1 115 ? 7.262 -2.203 9.969 1 90.62 115 ARG A N 1
ATOM 846 C CA . ARG A 1 115 ? 8.391 -2.621 10.781 1 90.62 115 ARG A CA 1
ATOM 847 C C . ARG A 1 115 ? 8.617 -4.125 10.68 1 90.62 115 ARG A C 1
ATOM 849 O O . ARG A 1 115 ? 9.758 -4.582 10.578 1 90.62 115 ARG A O 1
ATOM 856 N N . GLU A 1 116 ? 7.559 -4.805 10.711 1 87.81 116 GLU A N 1
ATOM 857 C CA . GLU A 1 116 ? 7.656 -6.258 10.609 1 87.81 116 GLU A CA 1
ATOM 858 C C . GLU A 1 116 ? 8.195 -6.684 9.242 1 87.81 116 GLU A C 1
ATOM 860 O O . GLU A 1 116 ? 9.023 -7.594 9.156 1 87.81 116 GLU A O 1
ATOM 865 N N . ALA A 1 117 ? 7.695 -6.062 8.219 1 84.5 117 ALA A N 1
ATOM 866 C CA . ALA A 1 117 ? 8.164 -6.359 6.871 1 84.5 117 ALA A CA 1
ATOM 867 C C . ALA A 1 117 ? 9.656 -6.074 6.738 1 84.5 117 ALA A C 1
ATOM 869 O O . ALA A 1 117 ? 10.391 -6.832 6.098 1 84.5 117 ALA A O 1
ATOM 870 N N . ALA A 1 118 ? 10.094 -5.023 7.289 1 81.81 118 ALA A N 1
ATOM 871 C CA . ALA A 1 118 ? 11.508 -4.656 7.25 1 81.81 118 ALA A CA 1
ATOM 872 C C . ALA A 1 118 ? 12.359 -5.684 7.988 1 81.81 118 ALA A C 1
ATOM 874 O O . ALA A 1 118 ? 13.469 -6.004 7.559 1 81.81 118 ALA A O 1
ATOM 875 N N . ALA A 1 119 ? 11.828 -6.203 9.023 1 80.75 119 ALA A N 1
ATOM 876 C CA . ALA A 1 119 ? 12.547 -7.191 9.828 1 80.75 119 ALA A CA 1
ATOM 877 C C . ALA A 1 119 ? 12.688 -8.516 9.07 1 80.75 119 ALA A C 1
ATOM 879 O O . ALA A 1 119 ? 13.727 -9.164 9.141 1 80.75 119 ALA A O 1
ATOM 880 N N . THR A 1 120 ? 11.656 -8.867 8.414 1 74.62 120 THR A N 1
ATOM 881 C CA . THR A 1 120 ? 11.648 -10.125 7.676 1 74.62 120 THR A CA 1
ATOM 882 C C . THR A 1 120 ? 12.594 -10.055 6.48 1 74.62 120 THR A C 1
ATOM 884 O O . THR A 1 120 ? 13.289 -11.023 6.168 1 74.62 120 THR A O 1
ATOM 887 N N . ASP A 1 121 ? 12.602 -8.938 5.863 1 69 121 ASP A N 1
ATOM 888 C CA . ASP A 1 121 ? 13.484 -8.742 4.715 1 69 121 ASP A CA 1
ATOM 889 C C . ASP A 1 121 ? 14.953 -8.844 5.125 1 69 121 ASP A C 1
ATOM 891 O O . ASP A 1 121 ? 15.75 -9.469 4.426 1 69 121 ASP A O 1
ATOM 895 N N . VAL A 1 122 ? 15.242 -8.195 6.164 1 64.31 122 VAL A N 1
ATOM 896 C CA . VAL A 1 122 ? 16.609 -8.203 6.664 1 64.31 122 VAL A CA 1
ATOM 897 C C . VAL A 1 122 ? 17.031 -9.625 7.008 1 64.31 122 VAL A C 1
ATOM 899 O O . VAL A 1 122 ? 18.156 -10.039 6.711 1 64.31 122 VAL A O 1
ATOM 902 N N . ALA A 1 123 ? 16.156 -10.32 7.559 1 64.88 123 ALA A N 1
ATOM 903 C CA . ALA A 1 123 ? 16.453 -11.688 7.973 1 64.88 123 ALA A CA 1
ATOM 904 C C . ALA A 1 123 ? 16.75 -12.578 6.766 1 64.88 123 ALA A C 1
ATOM 906 O O . ALA A 1 123 ? 17.672 -13.398 6.805 1 64.88 123 ALA A O 1
ATOM 907 N N . TRP A 1 124 ? 15.984 -12.281 5.789 1 62.12 124 TRP A N 1
ATOM 908 C CA . TRP A 1 124 ? 16.156 -13.07 4.578 1 62.12 124 TRP A CA 1
ATOM 909 C C . TRP A 1 124 ? 17.5 -12.75 3.91 1 62.12 124 TRP A C 1
ATOM 911 O O . TRP A 1 124 ? 18.156 -13.648 3.377 1 62.12 124 TRP A O 1
ATOM 921 N N . TYR A 1 125 ? 17.812 -11.492 3.951 1 59.81 125 TYR A N 1
ATOM 922 C CA . TYR A 1 125 ? 19.078 -11.07 3.357 1 59.81 125 TYR A CA 1
ATOM 923 C C . TYR A 1 125 ? 20.266 -11.609 4.16 1 59.81 125 TYR A C 1
ATOM 925 O O . TYR A 1 125 ? 21.266 -12.047 3.586 1 59.81 125 TYR A O 1
ATOM 933 N N . THR A 1 126 ? 20.094 -11.422 5.441 1 60.47 126 THR A N 1
ATOM 934 C CA . THR A 1 126 ? 21.188 -11.844 6.309 1 60.47 126 THR A CA 1
ATOM 935 C C . THR A 1 126 ? 21.406 -13.352 6.203 1 60.47 126 THR A C 1
ATOM 937 O O . THR A 1 126 ? 22.547 -13.828 6.285 1 60.47 126 THR A O 1
ATOM 940 N N . ASP A 1 127 ? 20.344 -14.07 6.066 1 59.31 127 ASP A N 1
ATOM 941 C CA . ASP A 1 127 ? 20.469 -15.523 5.949 1 59.31 127 ASP A CA 1
ATOM 942 C C . ASP A 1 127 ? 21.125 -15.914 4.633 1 59.31 127 ASP A C 1
ATOM 944 O O . ASP A 1 127 ? 21.906 -16.875 4.586 1 59.31 127 ASP A O 1
ATOM 948 N N . THR A 1 128 ? 20.828 -15.117 3.645 1 56.31 128 THR A N 1
ATOM 949 C CA . THR A 1 128 ? 21.406 -15.445 2.348 1 56.31 128 THR A CA 1
ATOM 950 C C . THR A 1 128 ? 22.875 -15.062 2.303 1 56.31 128 THR A C 1
ATOM 952 O O . THR A 1 128 ? 23.672 -15.68 1.591 1 56.31 128 THR A O 1
ATOM 955 N N . THR A 1 129 ? 23.172 -13.969 2.949 1 56.22 129 THR A N 1
ATOM 956 C CA . THR A 1 129 ? 24.547 -13.508 2.918 1 56.22 129 THR A CA 1
ATOM 957 C C . THR A 1 129 ? 25.438 -14.383 3.809 1 56.22 129 THR A C 1
ATOM 959 O O . THR A 1 129 ? 26.641 -14.508 3.564 1 56.22 129 THR A O 1
ATOM 962 N N . THR A 1 130 ? 24.859 -14.906 4.785 1 51.56 130 THR A N 1
ATOM 963 C CA . THR A 1 130 ? 25.688 -15.695 5.688 1 51.56 130 THR A CA 1
ATOM 964 C C . THR A 1 130 ? 26.156 -16.969 5.004 1 51.56 130 THR A C 1
ATOM 966 O O . THR A 1 130 ? 26.938 -17.734 5.582 1 51.56 130 THR A O 1
ATOM 969 N N . THR A 1 131 ? 25.797 -17.266 3.791 1 52.12 131 THR A N 1
ATOM 970 C CA . THR A 1 131 ? 26.531 -18.359 3.162 1 52.12 131 THR A CA 1
ATOM 971 C C . THR A 1 131 ? 27.984 -17.953 2.908 1 52.12 131 THR A C 1
ATOM 973 O O . THR A 1 131 ? 28.25 -17.078 2.09 1 52.12 131 THR A O 1
ATOM 976 N N . GLY A 1 132 ? 28.797 -17.812 3.873 1 43.72 132 GLY A N 1
ATOM 977 C CA . GLY A 1 132 ? 30.188 -17.453 4.027 1 43.72 132 GLY A CA 1
ATOM 978 C C . GLY A 1 132 ? 31.109 -18.203 3.084 1 43.72 132 GLY A C 1
ATOM 979 O O . GLY A 1 132 ? 31.109 -19.438 3.057 1 43.72 132 GLY A O 1
ATOM 980 N N . TRP A 1 133 ? 31.359 -17.641 1.913 1 52.12 133 TRP A N 1
ATOM 981 C CA . TRP A 1 133 ? 32.562 -18.047 1.192 1 52.12 133 TRP A CA 1
ATOM 982 C C . TRP A 1 133 ? 33.781 -18.078 2.125 1 52.12 133 TRP A C 1
ATOM 984 O O . TRP A 1 133 ? 34.094 -17.094 2.795 1 52.12 133 TRP A O 1
ATOM 994 N N . THR A 1 134 ? 33.938 -19.078 2.986 1 50.53 134 THR A N 1
ATOM 995 C CA . THR A 1 134 ? 35.188 -19.281 3.719 1 50.53 134 THR A CA 1
ATOM 996 C C . THR A 1 134 ? 36.375 -19.359 2.762 1 50.53 134 THR A C 1
ATOM 998 O O . THR A 1 134 ? 36.375 -20.141 1.805 1 50.53 134 THR A O 1
ATOM 1001 N N . PRO A 1 135 ? 37.031 -18.25 2.596 1 50.34 135 PRO A N 1
ATOM 1002 C CA . PRO A 1 135 ? 38.25 -18.281 1.776 1 50.34 135 PRO A CA 1
ATOM 1003 C C . PRO A 1 135 ? 39.094 -19.531 2.031 1 50.34 135 PRO A C 1
ATOM 1005 O O . PRO A 1 135 ? 39.344 -19.906 3.186 1 50.34 135 PRO A O 1
ATOM 1008 N N . THR A 1 136 ? 39.094 -20.516 1.185 1 47.81 136 THR A N 1
ATOM 1009 C CA . THR A 1 136 ? 39.969 -21.672 1.223 1 47.81 136 THR A CA 1
ATOM 1010 C C . THR A 1 136 ? 41.438 -21.25 1.276 1 47.81 136 THR A C 1
ATOM 1012 O O . THR A 1 136 ? 41.875 -20.422 0.466 1 47.81 136 THR A O 1
ATOM 1015 N N . GLU A 1 137 ? 42.156 -21.172 2.463 1 48 137 GLU A N 1
ATOM 1016 C CA . GLU A 1 137 ? 43.562 -20.984 2.713 1 48 137 GLU A CA 1
ATOM 1017 C C . GLU A 1 137 ? 44.406 -21.766 1.702 1 48 137 GLU A C 1
ATOM 1019 O O . GLU A 1 137 ? 44.344 -23 1.649 1 48 137 GLU A O 1
ATOM 1024 N N . SER A 1 138 ? 44.438 -21.438 0.398 1 45.59 138 SER A N 1
ATOM 1025 C CA . SER A 1 138 ? 45.438 -22.031 -0.498 1 45.59 138 SER A CA 1
ATOM 1026 C C . SER A 1 138 ? 46.844 -21.984 0.104 1 45.59 138 SER A C 1
ATOM 1028 O O . SER A 1 138 ? 47.188 -21 0.766 1 45.59 138 SER A O 1
ATOM 1030 N N . ASP A 1 139 ? 47.531 -23.203 0.168 1 44.25 139 ASP A N 1
ATOM 1031 C CA . ASP A 1 139 ? 48.875 -23.688 0.526 1 44.25 139 ASP A CA 1
ATOM 1032 C C . ASP A 1 139 ? 49.969 -22.859 -0.154 1 44.25 139 ASP A C 1
ATOM 1034 O O . ASP A 1 139 ? 50.094 -22.891 -1.379 1 44.25 139 ASP A O 1
ATOM 1038 N N . THR A 1 140 ? 50 -21.578 0.106 1 34.34 140 THR A N 1
ATOM 1039 C CA . THR A 1 140 ? 51.219 -20.922 -0.339 1 34.34 140 THR A CA 1
ATOM 1040 C C . THR A 1 140 ? 52.469 -21.656 0.154 1 34.34 140 THR A C 1
ATOM 1042 O O . THR A 1 140 ? 53.562 -21.094 0.224 1 34.34 140 THR A O 1
ATOM 1045 N N . ARG A 1 141 ? 52.281 -22.953 0.634 1 34.66 141 ARG A N 1
ATOM 1046 C CA . ARG A 1 141 ? 53.562 -23.5 1.062 1 34.66 141 ARG A CA 1
ATOM 1047 C C . ARG A 1 141 ? 54.5 -23.688 -0.124 1 34.66 141 ARG A C 1
ATOM 1049 O O . ARG A 1 141 ? 55.719 -23.578 0.021 1 34.66 141 ARG A O 1
ATOM 1056 N N . ARG A 1 142 ? 54.031 -23.625 -1.374 1 28.17 142 ARG A N 1
ATOM 1057 C CA . ARG A 1 142 ? 55.281 -24.047 -1.975 1 28.17 142 ARG A CA 1
ATOM 1058 C C . ARG A 1 142 ? 56.312 -22.906 -1.998 1 28.17 142 ARG A C 1
ATOM 1060 O O . ARG A 1 142 ? 55.938 -21.766 -2.303 1 28.17 142 ARG A O 1
ATOM 1067 N N . MET B 1 1 ? 43 -3.326 -32.781 1 28.48 1 MET B N 1
ATOM 1068 C CA . MET B 1 1 ? 41.688 -2.74 -32.562 1 28.48 1 MET B CA 1
ATOM 1069 C C . MET B 1 1 ? 40.906 -3.5 -31.484 1 28.48 1 MET B C 1
ATOM 1071 O O . MET B 1 1 ? 40.5 -4.637 -31.703 1 28.48 1 MET B O 1
ATOM 1075 N N . GLY B 1 2 ? 41.375 -3.492 -30.25 1 29.56 2 GLY B N 1
ATOM 1076 C CA . GLY B 1 2 ? 41.031 -4.234 -29.031 1 29.56 2 GLY B CA 1
ATOM 1077 C C . GLY B 1 2 ? 39.625 -3.982 -28.547 1 29.56 2 GLY B C 1
ATOM 1078 O O . GLY B 1 2 ? 39.125 -2.859 -28.641 1 29.56 2 GLY B O 1
ATOM 1079 N N . ALA B 1 3 ? 38.719 -4.969 -28.812 1 38.38 3 ALA B N 1
ATOM 1080 C CA . ALA B 1 3 ? 37.312 -5.043 -28.391 1 38.38 3 ALA B CA 1
ATOM 1081 C C . ALA B 1 3 ? 37.156 -4.676 -26.906 1 38.38 3 ALA B C 1
ATOM 1083 O O . ALA B 1 3 ? 37.75 -5.34 -26.047 1 38.38 3 ALA B O 1
ATOM 1084 N N . SER B 1 4 ? 37.344 -3.33 -26.594 1 37.28 4 SER B N 1
ATOM 1085 C CA . SER B 1 4 ? 37.031 -2.875 -25.234 1 37.28 4 SER B CA 1
ATOM 1086 C C . SER B 1 4 ? 35.719 -3.455 -24.75 1 37.28 4 SER B C 1
ATOM 1088 O O . SER B 1 4 ? 34.656 -3.174 -25.328 1 37.28 4 SER B O 1
ATOM 1090 N N . GLY B 1 5 ? 35.719 -4.715 -24.453 1 35.56 5 GLY B N 1
ATOM 1091 C CA . GLY B 1 5 ? 34.625 -5.398 -23.781 1 35.56 5 GLY B CA 1
ATOM 1092 C C . GLY B 1 5 ? 34 -4.559 -22.688 1 35.56 5 GLY B C 1
ATOM 1093 O O . GLY B 1 5 ? 34.656 -4.199 -21.703 1 35.56 5 GLY B O 1
ATOM 1094 N N . GLU B 1 6 ? 33.312 -3.469 -23.109 1 37.53 6 GLU B N 1
ATOM 1095 C CA . GLU B 1 6 ? 32.469 -2.658 -22.234 1 37.53 6 GLU B CA 1
ATOM 1096 C C . GLU B 1 6 ? 31.812 -3.512 -21.156 1 37.53 6 GLU B C 1
ATOM 1098 O O . GLU B 1 6 ? 31.109 -4.473 -21.469 1 37.53 6 GLU B O 1
ATOM 1103 N N . GLY B 1 7 ? 32.594 -3.877 -20.094 1 33.62 7 GLY B N 1
ATOM 1104 C CA . GLY B 1 7 ? 32.188 -4.559 -18.891 1 33.62 7 GLY B CA 1
ATOM 1105 C C . GLY B 1 7 ? 30.812 -4.133 -18.406 1 33.62 7 GLY B C 1
ATOM 1106 O O . GLY B 1 7 ? 30.5 -2.939 -18.391 1 33.62 7 GLY B O 1
ATOM 1107 N N . ASP B 1 8 ? 29.812 -4.891 -18.812 1 34.84 8 ASP B N 1
ATOM 1108 C CA . ASP B 1 8 ? 28.453 -4.902 -18.281 1 34.84 8 ASP B CA 1
ATOM 1109 C C . ASP B 1 8 ? 28.438 -4.559 -16.797 1 34.84 8 ASP B C 1
ATOM 1111 O O . ASP B 1 8 ? 29.016 -5.281 -15.977 1 34.84 8 ASP B O 1
ATOM 1115 N N . GLU B 1 9 ? 28.969 -3.363 -16.438 1 37.75 9 GLU B N 1
ATOM 1116 C CA . GLU B 1 9 ? 28.812 -2.926 -15.047 1 37.75 9 GLU B CA 1
ATOM 1117 C C . GLU B 1 9 ? 27.516 -3.445 -14.445 1 37.75 9 GLU B C 1
ATOM 1119 O O . GLU B 1 9 ? 26.484 -3.482 -15.125 1 37.75 9 GLU B O 1
ATOM 1124 N N . PRO B 1 10 ? 27.656 -4.422 -13.539 1 35.44 10 PRO B N 1
ATOM 1125 C CA . PRO B 1 10 ? 26.469 -4.949 -12.867 1 35.44 10 PRO B CA 1
ATOM 1126 C C . PRO B 1 10 ? 25.438 -3.865 -12.547 1 35.44 10 PRO B C 1
ATOM 1128 O O . PRO B 1 10 ? 25.812 -2.781 -12.086 1 35.44 10 PRO B O 1
ATOM 1131 N N . VAL B 1 11 ? 24.703 -3.479 -13.555 1 34.84 11 VAL B N 1
ATOM 1132 C CA . VAL B 1 11 ? 23.562 -2.672 -13.141 1 34.84 11 VAL B CA 1
ATOM 1133 C C . VAL B 1 11 ? 23.203 -2.996 -11.688 1 34.84 11 VAL B C 1
ATOM 1135 O O . VAL B 1 11 ? 23.062 -4.168 -11.32 1 34.84 11 VAL B O 1
ATOM 1138 N N . VAL B 1 12 ? 23.938 -2.453 -10.742 1 33.12 12 VAL B N 1
ATOM 1139 C CA . VAL B 1 12 ? 23.438 -2.527 -9.375 1 33.12 12 VAL B CA 1
ATOM 1140 C C . VAL B 1 12 ? 21.922 -2.691 -9.375 1 33.12 12 VAL B C 1
ATOM 1142 O O . VAL B 1 12 ? 21.203 -1.832 -9.891 1 33.12 12 VAL B O 1
ATOM 1145 N N . ARG B 1 13 ? 21.359 -3.838 -9.938 1 34.97 13 ARG B N 1
ATOM 1146 C CA . ARG B 1 13 ? 19.969 -4.156 -9.594 1 34.97 13 ARG B CA 1
ATOM 1147 C C . ARG B 1 13 ? 19.547 -3.473 -8.297 1 34.97 13 ARG B C 1
ATOM 1149 O O . ARG B 1 13 ? 20.219 -3.613 -7.273 1 34.97 13 ARG B O 1
ATOM 1156 N N . GLY B 1 14 ? 19.5 -2.227 -8.258 1 35.75 14 GLY B N 1
ATOM 1157 C CA . GLY B 1 14 ? 18.891 -1.714 -7.039 1 35.75 14 GLY B CA 1
ATOM 1158 C C . GLY B 1 14 ? 18.312 -2.801 -6.16 1 35.75 14 GLY B C 1
ATOM 1159 O O . GLY B 1 14 ? 18.062 -3.918 -6.625 1 35.75 14 GLY B O 1
ATOM 1160 N N . GLU B 1 15 ? 18.391 -2.881 -4.762 1 38.22 15 GLU B N 1
ATOM 1161 C CA . GLU B 1 15 ? 18.141 -4.004 -3.861 1 38.22 15 GLU B CA 1
ATOM 1162 C C . GLU B 1 15 ? 17.016 -4.887 -4.387 1 38.22 15 GLU B C 1
ATOM 1164 O O . GLU B 1 15 ? 15.891 -4.418 -4.586 1 38.22 15 GLU B O 1
ATOM 1169 N N . SER B 1 16 ? 17.062 -5.656 -5.387 1 41.5 16 SER B N 1
ATOM 1170 C CA . SER B 1 16 ? 16.328 -6.844 -5.797 1 41.5 16 SER B CA 1
ATOM 1171 C C . SER B 1 16 ? 15.375 -7.312 -4.699 1 41.5 16 SER B C 1
ATOM 1173 O O . SER B 1 16 ? 14.641 -8.289 -4.883 1 41.5 16 SER B O 1
ATOM 1175 N N . GLY B 1 17 ? 15.805 -7.09 -3.469 1 45.12 17 GLY B N 1
ATOM 1176 C CA . GLY B 1 17 ? 15.094 -7.547 -2.287 1 45.12 17 GLY B CA 1
ATOM 1177 C C . GLY B 1 17 ? 13.633 -7.117 -2.27 1 45.12 17 GLY B C 1
ATOM 1178 O O . GLY B 1 17 ? 13.258 -6.172 -2.963 1 45.12 17 GLY B O 1
ATOM 1179 N N . HIS B 1 18 ? 12.773 -8.062 -2.08 1 55.81 18 HIS B N 1
ATOM 1180 C CA . HIS B 1 18 ? 11.344 -7.898 -1.824 1 55.81 18 HIS B CA 1
ATOM 1181 C C . HIS B 1 18 ? 11.07 -6.598 -1.08 1 55.81 18 HIS B C 1
ATOM 1183 O O . HIS B 1 18 ? 11.562 -6.398 0.032 1 55.81 18 HIS B O 1
ATOM 1189 N N . SER B 1 19 ? 11.094 -5.48 -1.873 1 67.81 19 SER B N 1
ATOM 1190 C CA . SER B 1 19 ? 10.727 -4.246 -1.185 1 67.81 19 SER B CA 1
ATOM 1191 C C . SER B 1 19 ? 9.273 -4.289 -0.709 1 67.81 19 SER B C 1
ATOM 1193 O O . SER B 1 19 ? 8.398 -4.773 -1.424 1 67.81 19 SER B O 1
ATOM 1195 N N . PRO B 1 20 ? 9.039 -4.254 0.451 1 85.88 20 PRO B N 1
ATOM 1196 C CA . PRO B 1 20 ? 7.676 -4.137 0.963 1 85.88 20 PRO B CA 1
ATOM 1197 C C . PRO B 1 20 ? 6.812 -3.186 0.138 1 85.88 20 PRO B C 1
ATOM 1199 O O . PRO B 1 20 ? 5.586 -3.293 0.147 1 85.88 20 PRO B O 1
ATOM 1202 N N . ALA B 1 21 ? 7.488 -2.422 -0.707 1 89.31 21 ALA B N 1
ATOM 1203 C CA . ALA B 1 21 ? 6.773 -1.4 -1.467 1 89.31 21 ALA B CA 1
ATOM 1204 C C . ALA B 1 21 ? 5.836 -2.035 -2.492 1 89.31 21 ALA B C 1
ATOM 1206 O O . ALA B 1 21 ? 4.699 -1.591 -2.664 1 89.31 21 ALA B O 1
ATOM 1207 N N . HIS B 1 22 ? 6.312 -3.086 -3.084 1 90.06 22 HIS B N 1
ATOM 1208 C CA . HIS B 1 22 ? 5.5 -3.732 -4.105 1 90.06 22 HIS B CA 1
ATOM 1209 C C . HIS B 1 22 ? 4.277 -4.41 -3.494 1 90.06 22 HIS B C 1
ATOM 1211 O O . HIS B 1 22 ? 3.209 -4.449 -4.105 1 90.06 22 HIS B O 1
ATOM 1217 N N . VAL B 1 23 ? 4.402 -4.93 -2.367 1 92.75 23 VAL B N 1
ATOM 1218 C CA . VAL B 1 23 ? 3.277 -5.57 -1.69 1 92.75 23 VAL B CA 1
ATOM 1219 C C . VAL B 1 23 ? 2.246 -4.516 -1.291 1 92.75 23 VAL B C 1
ATOM 1221 O O . VAL B 1 23 ? 1.05 -4.684 -1.537 1 92.75 23 VAL B O 1
ATOM 1224 N N . PHE B 1 24 ? 2.744 -3.486 -0.789 1 94.75 24 PHE B N 1
ATOM 1225 C CA . PHE B 1 24 ? 1.824 -2.418 -0.415 1 94.75 24 PHE B CA 1
ATOM 1226 C C . PHE B 1 24 ? 1.091 -1.882 -1.639 1 94.75 24 PHE B C 1
ATOM 1228 O O . PHE B 1 24 ? -0.091 -1.54 -1.561 1 94.75 24 PHE B O 1
ATOM 1235 N N . ALA B 1 25 ? 1.763 -1.763 -2.711 1 92.75 25 ALA B N 1
ATOM 1236 C CA . ALA B 1 25 ? 1.133 -1.308 -3.947 1 92.75 25 ALA B CA 1
ATOM 1237 C C . ALA B 1 25 ? -0.033 -2.211 -4.336 1 92.75 25 ALA B C 1
ATOM 1239 O O . ALA B 1 25 ? -1.086 -1.729 -4.762 1 92.75 25 ALA B O 1
ATOM 1240 N N . LEU B 1 26 ? 0.127 -3.488 -4.148 1 92.62 26 LEU B N 1
ATOM 1241 C CA . LEU B 1 26 ? -0.945 -4.434 -4.449 1 92.62 26 LEU B CA 1
ATOM 1242 C C . LEU B 1 26 ? -2.094 -4.281 -3.459 1 92.62 26 LEU B C 1
ATOM 1244 O O . LEU B 1 26 ? -3.264 -4.324 -3.846 1 92.62 26 LEU B O 1
ATOM 1248 N N . LEU B 1 27 ? -1.765 -4.027 -2.225 1 93.81 27 LEU B N 1
ATOM 1249 C CA . LEU B 1 27 ? -2.768 -3.938 -1.171 1 93.81 27 LEU B CA 1
ATOM 1250 C C . LEU B 1 27 ? -3.586 -2.656 -1.305 1 93.81 27 LEU B C 1
ATOM 1252 O O . LEU B 1 27 ? -4.668 -2.541 -0.724 1 93.81 27 LEU B O 1
ATOM 1256 N N . ALA B 1 28 ? -3.086 -1.744 -2.088 1 92.19 28 ALA B N 1
ATOM 1257 C CA . ALA B 1 28 ? -3.797 -0.482 -2.275 1 92.19 28 ALA B CA 1
ATOM 1258 C C . ALA B 1 28 ? -5.02 -0.671 -3.168 1 92.19 28 ALA B C 1
ATOM 1260 O O . ALA B 1 28 ? -5.844 0.237 -3.301 1 92.19 28 ALA B O 1
ATOM 1261 N N . SER B 1 29 ? -5.203 -1.779 -3.682 1 88.75 29 SER B N 1
ATOM 1262 C CA . SER B 1 29 ? -6.395 -2.049 -4.48 1 88.75 29 SER B CA 1
ATOM 1263 C C . SER B 1 29 ? -7.16 -3.254 -3.945 1 88.75 29 SER B C 1
ATOM 1265 O O . SER B 1 29 ? -6.559 -4.199 -3.428 1 88.75 29 SER B O 1
ATOM 1267 N N . ASP B 1 30 ? -8.453 -3.207 -4.102 1 87.19 30 ASP B N 1
ATOM 1268 C CA . ASP B 1 30 ? -9.297 -4.324 -3.691 1 87.19 30 ASP B CA 1
ATOM 1269 C C . ASP B 1 30 ? -8.922 -5.602 -4.445 1 87.19 30 ASP B C 1
ATOM 1271 O O . ASP B 1 30 ? -8.836 -6.676 -3.85 1 87.19 30 ASP B O 1
ATOM 1275 N N . GLY B 1 31 ? -8.609 -5.414 -5.676 1 85.62 31 GLY B N 1
ATOM 1276 C CA . GLY B 1 31 ? -8.211 -6.539 -6.504 1 85.62 31 GLY B CA 1
ATOM 1277 C C . GLY B 1 31 ? -6.93 -7.203 -6.027 1 85.62 31 GLY B C 1
ATOM 1278 O O . GLY B 1 31 ? -6.855 -8.43 -5.941 1 85.62 31 GLY B O 1
ATOM 1279 N N . GLY B 1 32 ? -5.953 -6.43 -5.695 1 90.12 32 GLY B N 1
ATOM 1280 C CA . GLY B 1 32 ? -4.711 -6.953 -5.152 1 90.12 32 GLY B CA 1
ATOM 1281 C C . GLY B 1 32 ? -4.902 -7.711 -3.852 1 90.12 32 GLY B C 1
ATOM 1282 O O . GLY B 1 32 ? -4.324 -8.781 -3.662 1 90.12 32 GLY B O 1
ATOM 1283 N N . ARG B 1 33 ? -5.707 -7.117 -3.037 1 91.31 33 ARG B N 1
ATOM 1284 C CA . ARG B 1 33 ? -5.98 -7.777 -1.765 1 91.31 33 ARG B CA 1
ATOM 1285 C C . ARG B 1 33 ? -6.676 -9.117 -1.979 1 91.31 33 ARG B C 1
ATOM 1287 O O . ARG B 1 33 ? -6.324 -10.117 -1.345 1 91.31 33 ARG B O 1
ATOM 1294 N N . ARG B 1 34 ? -7.598 -9.117 -2.869 1 90.5 34 ARG B N 1
ATOM 1295 C CA . ARG B 1 34 ? -8.312 -10.352 -3.156 1 90.5 34 ARG B CA 1
ATOM 1296 C C . ARG B 1 34 ? -7.379 -11.406 -3.75 1 90.5 34 ARG B C 1
ATOM 1298 O O . ARG B 1 34 ? -7.43 -12.578 -3.373 1 90.5 34 ARG B O 1
ATOM 1305 N N . LEU B 1 35 ? -6.551 -10.984 -4.633 1 91.94 35 LEU B N 1
ATOM 1306 C CA . LEU B 1 35 ? -5.621 -11.898 -5.285 1 91.94 35 LEU B CA 1
ATOM 1307 C C . LEU B 1 35 ? -4.652 -12.5 -4.27 1 91.94 35 LEU B C 1
ATOM 1309 O O . LEU B 1 35 ? -4.457 -13.711 -4.238 1 91.94 35 LEU B O 1
ATOM 1313 N N . LEU B 1 36 ? -4.086 -11.68 -3.414 1 93.25 36 LEU B N 1
ATOM 1314 C CA . LEU B 1 36 ? -3.129 -12.148 -2.416 1 93.25 36 LEU B CA 1
ATOM 1315 C C . LEU B 1 36 ? -3.807 -13.062 -1.4 1 93.25 36 LEU B C 1
ATOM 1317 O O . LEU B 1 36 ? -3.234 -14.078 -0.995 1 93.25 36 LEU B O 1
ATOM 1321 N N . THR B 1 37 ? -5.012 -12.68 -1.032 1 92.88 37 THR B N 1
ATOM 1322 C CA . THR B 1 37 ? -5.773 -13.516 -0.109 1 92.88 37 THR B CA 1
ATOM 1323 C C . THR B 1 37 ? -6.051 -14.883 -0.721 1 92.88 37 THR B C 1
ATOM 1325 O O . THR B 1 37 ? -5.891 -15.914 -0.056 1 92.88 37 THR B O 1
ATOM 1328 N N . THR B 1 38 ? -6.441 -14.852 -1.96 1 93.44 38 THR B N 1
ATOM 1329 C CA . THR B 1 38 ? -6.73 -16.094 -2.654 1 93.44 38 THR B CA 1
ATOM 1330 C C . THR B 1 38 ? -5.48 -16.969 -2.73 1 93.44 38 THR B C 1
ATOM 1332 O O . THR B 1 38 ? -5.543 -18.172 -2.477 1 93.44 38 THR B O 1
ATOM 1335 N N . LEU B 1 39 ? -4.328 -16.422 -3.086 1 93.62 39 LEU B N 1
ATOM 1336 C CA . LEU B 1 39 ? -3.074 -17.156 -3.168 1 93.62 39 LEU B CA 1
ATOM 1337 C C . LEU B 1 39 ? -2.699 -17.75 -1.811 1 93.62 39 LEU B C 1
ATOM 1339 O O . LEU B 1 39 ? -2.281 -18.906 -1.723 1 93.62 39 LEU B O 1
ATOM 1343 N N . TYR B 1 40 ? -2.859 -16.969 -0.831 1 93.88 40 TYR B N 1
ATOM 1344 C CA . TYR B 1 40 ? -2.52 -17.406 0.521 1 93.88 40 TYR B CA 1
ATOM 1345 C C . TYR B 1 40 ? -3.432 -18.531 0.98 1 93.88 40 TYR B C 1
ATOM 1347 O O . TYR B 1 40 ? -2.959 -19.531 1.521 1 93.88 40 TYR B O 1
ATOM 1355 N N . ASP B 1 41 ? -4.711 -18.375 0.738 1 93.19 41 ASP B N 1
ATOM 1356 C CA . ASP B 1 41 ? -5.707 -19.344 1.204 1 93.19 41 ASP B CA 1
ATOM 1357 C C . ASP B 1 41 ? -5.582 -20.672 0.461 1 93.19 41 ASP B C 1
ATOM 1359 O O . ASP B 1 41 ? -5.75 -21.734 1.054 1 93.19 41 ASP B O 1
ATOM 1363 N N . ARG B 1 42 ? -5.309 -20.484 -0.732 1 89.44 42 ARG B N 1
ATOM 1364 C CA . ARG B 1 42 ? -5.27 -21.672 -1.564 1 89.44 42 ARG B CA 1
ATOM 1365 C C . ARG B 1 42 ? -3.945 -22.422 -1.398 1 89.44 42 ARG B C 1
ATOM 1367 O O . ARG B 1 42 ? -3.854 -23.609 -1.688 1 89.44 42 ARG B O 1
ATOM 1374 N N . GLY B 1 43 ? -2.926 -21.766 -0.764 1 76.19 43 GLY B N 1
ATOM 1375 C CA . GLY B 1 43 ? -1.726 -22.469 -0.328 1 76.19 43 GLY B CA 1
ATOM 1376 C C . GLY B 1 43 ? -0.716 -22.672 -1.442 1 76.19 43 GLY B C 1
ATOM 1377 O O . GLY B 1 43 ? 0.216 -23.469 -1.306 1 76.19 43 GLY B O 1
ATOM 1378 N N . GLY B 1 44 ? -0.839 -22.016 -2.578 1 82.31 44 GLY B N 1
ATOM 1379 C CA . GLY B 1 44 ? 0.319 -22.234 -3.428 1 82.31 44 GLY B CA 1
ATOM 1380 C C . GLY B 1 44 ? 0.134 -21.734 -4.844 1 82.31 44 GLY B C 1
ATOM 1381 O O . GLY B 1 44 ? 0.295 -20.531 -5.105 1 82.31 44 GLY B O 1
ATOM 1382 N N . THR B 1 45 ? -0.245 -22.781 -5.719 1 92.31 45 THR B N 1
ATOM 1383 C CA . THR B 1 45 ? -0.305 -22.453 -7.145 1 92.31 45 THR B CA 1
ATOM 1384 C C . THR B 1 45 ? -1.749 -22.25 -7.59 1 92.31 45 THR B C 1
ATOM 1386 O O . THR B 1 45 ? -2.619 -23.078 -7.297 1 92.31 45 THR B O 1
ATOM 1389 N N . VAL B 1 46 ? -2.035 -21.141 -8.219 1 95.06 46 VAL B N 1
ATOM 1390 C CA . VAL B 1 46 ? -3.367 -20.812 -8.711 1 95.06 46 VAL B CA 1
ATOM 1391 C C . VAL B 1 46 ? -3.289 -20.406 -10.188 1 95.06 46 VAL B C 1
ATOM 1393 O O . VAL B 1 46 ? -2.475 -19.562 -10.562 1 95.06 46 VAL B O 1
ATOM 1396 N N . PRO B 1 47 ? -4.16 -21.047 -11 1 96 47 PRO B N 1
ATOM 1397 C CA . PRO B 1 47 ? -4.184 -20.641 -12.406 1 96 47 PRO B CA 1
ATOM 1398 C C . PRO B 1 47 ? -4.625 -19.188 -12.594 1 96 47 PRO B C 1
ATOM 1400 O O . PRO B 1 47 ? -5.48 -18.703 -11.852 1 96 47 PRO B O 1
ATOM 1403 N N . VAL B 1 48 ? -4.109 -18.609 -13.625 1 93.56 48 VAL B N 1
ATOM 1404 C CA . VAL B 1 48 ? -4.391 -17.219 -13.922 1 93.56 48 VAL B CA 1
ATOM 1405 C C . VAL B 1 48 ? -5.887 -17.031 -14.164 1 93.56 48 VAL B C 1
ATOM 1407 O O . VAL B 1 48 ? -6.465 -16 -13.773 1 93.56 48 VAL B O 1
ATOM 1410 N N . ASP B 1 49 ? -6.516 -18 -14.789 1 91.88 49 ASP B N 1
ATOM 1411 C CA . ASP B 1 49 ? -7.945 -17.891 -15.07 1 91.88 49 ASP B CA 1
ATOM 1412 C C . ASP B 1 49 ? -8.75 -17.812 -13.773 1 91.88 49 ASP B C 1
ATOM 1414 O O . ASP B 1 49 ? -9.719 -17.047 -13.688 1 91.88 49 ASP B O 1
ATOM 1418 N N . GLU B 1 50 ? -8.383 -18.516 -12.797 1 91.12 50 GLU B N 1
ATOM 1419 C CA . GLU B 1 50 ? -9.055 -18.484 -11.5 1 91.12 50 GLU B CA 1
ATOM 1420 C C . GLU B 1 50 ? -8.797 -17.156 -10.781 1 91.12 50 GLU B C 1
ATOM 1422 O O . GLU B 1 50 ? -9.695 -16.594 -10.148 1 91.12 50 GLU B O 1
ATOM 1427 N N . LEU B 1 51 ? -7.605 -16.703 -10.859 1 92.31 51 LEU B N 1
ATOM 1428 C CA . LEU B 1 51 ? -7.285 -15.414 -10.266 1 92.31 51 LEU B CA 1
ATOM 1429 C C . LEU B 1 51 ? -8.078 -14.297 -10.922 1 92.31 51 LEU B C 1
ATOM 1431 O O . LEU B 1 51 ? -8.516 -13.359 -10.258 1 92.31 51 LEU B O 1
ATOM 1435 N N . ALA B 1 52 ? -8.312 -14.445 -12.203 1 91.75 52 ALA B N 1
ATOM 1436 C CA . ALA B 1 52 ? -9.102 -13.461 -12.938 1 91.75 52 ALA B CA 1
ATOM 1437 C C . ALA B 1 52 ? -10.547 -13.461 -12.469 1 91.75 52 ALA B C 1
ATOM 1439 O O . ALA B 1 52 ? -11.18 -12.398 -12.383 1 91.75 52 ALA B O 1
ATOM 1440 N N . ASP B 1 53 ? -11 -14.594 -12.188 1 88.12 53 ASP B N 1
ATOM 1441 C CA . ASP B 1 53 ? -12.352 -14.703 -11.648 1 88.12 53 ASP B CA 1
ATOM 1442 C C . ASP B 1 53 ? -12.477 -13.945 -10.328 1 88.12 53 ASP B C 1
ATOM 1444 O O . ASP B 1 53 ? -13.492 -13.289 -10.078 1 88.12 53 ASP B O 1
ATOM 1448 N N . GLU B 1 54 ? -11.477 -14.039 -9.516 1 85.44 54 GLU B N 1
ATOM 1449 C CA . GLU B 1 54 ? -11.484 -13.352 -8.227 1 85.44 54 GLU B CA 1
ATOM 1450 C C . GLU B 1 54 ? -11.492 -11.836 -8.406 1 85.44 54 GLU B C 1
ATOM 1452 O O . GLU B 1 54 ? -12.156 -11.125 -7.656 1 85.44 54 GLU B O 1
ATOM 1457 N N . LEU B 1 55 ? -10.82 -11.375 -9.398 1 83.94 55 LEU B N 1
ATOM 1458 C CA . LEU B 1 55 ? -10.758 -9.945 -9.688 1 83.94 55 LEU B CA 1
ATOM 1459 C C . LEU B 1 55 ? -12.125 -9.406 -10.078 1 83.94 55 LEU B C 1
ATOM 1461 O O . LEU B 1 55 ? -12.469 -8.273 -9.734 1 83.94 55 LEU B O 1
ATOM 1465 N N . THR B 1 56 ? -12.961 -10.203 -10.695 1 83.06 56 THR B N 1
ATOM 1466 C CA . THR B 1 56 ? -14.258 -9.773 -11.211 1 83.06 56 THR B CA 1
ATOM 1467 C C . THR B 1 56 ? -15.352 -9.992 -10.172 1 83.06 56 THR B C 1
ATOM 1469 O O . THR B 1 56 ? -16.422 -9.398 -10.258 1 83.06 56 THR B O 1
ATOM 1472 N N . ALA B 1 57 ? -15.094 -10.82 -9.266 1 75.94 57 ALA B N 1
ATOM 1473 C CA . ALA B 1 57 ? -16.078 -11.094 -8.227 1 75.94 57 ALA B CA 1
ATOM 1474 C C . ALA B 1 57 ? -16.391 -9.836 -7.414 1 75.94 57 ALA B C 1
ATOM 1476 O O . ALA B 1 57 ? -17.5 -9.656 -6.938 1 75.94 57 ALA B O 1
ATOM 1477 N N . GLY B 1 58 ? -15.523 -9.023 -7.172 1 61.31 58 GLY B N 1
ATOM 1478 C CA . GLY B 1 58 ? -15.766 -7.801 -6.422 1 61.31 58 GLY B CA 1
ATOM 1479 C C . GLY B 1 58 ? -16.5 -6.738 -7.227 1 61.31 58 GLY B C 1
ATOM 1480 O O . GLY B 1 58 ? -17.125 -5.852 -6.656 1 61.31 58 GLY B O 1
ATOM 1481 N N . GLU B 1 59 ? -16.25 -6.629 -8.484 1 57.97 59 GLU B N 1
ATOM 1482 C CA . GLU B 1 59 ? -16.922 -5.672 -9.352 1 57.97 59 GLU B CA 1
ATOM 1483 C C . GLU B 1 59 ? -18.375 -6.078 -9.609 1 57.97 59 GLU B C 1
ATOM 1485 O O . GLU B 1 59 ? -18.656 -7.254 -9.852 1 57.97 59 GLU B O 1
ATOM 1490 N N . GLN B 1 60 ? -19.219 -5.684 -8.75 1 55.88 60 GLN B N 1
ATOM 1491 C CA . GLN B 1 60 ? -20.641 -5.953 -8.844 1 55.88 60 GLN B CA 1
ATOM 1492 C C . GLN B 1 60 ? -21.016 -6.426 -10.242 1 55.88 60 GLN B C 1
ATOM 1494 O O . GLN B 1 60 ? -22.141 -6.906 -10.461 1 55.88 60 GLN B O 1
ATOM 1499 N N . GLY B 1 61 ? -20.375 -6.168 -11.242 1 48.59 61 GLY B N 1
ATOM 1500 C CA . GLY B 1 61 ? -20.953 -6.473 -12.539 1 48.59 61 GLY B CA 1
ATOM 1501 C C . GLY B 1 61 ? -20.891 -7.941 -12.898 1 48.59 61 GLY B C 1
ATOM 1502 O O . GLY B 1 61 ? -20.219 -8.719 -12.211 1 48.59 61 GLY B O 1
ATOM 1503 N N . ASP B 1 62 ? -21.75 -8.438 -13.812 1 50.59 62 ASP B N 1
ATOM 1504 C CA . ASP B 1 62 ? -22 -9.766 -14.375 1 50.59 62 ASP B CA 1
ATOM 1505 C C . ASP B 1 62 ? -20.703 -10.422 -14.828 1 50.59 62 ASP B C 1
ATOM 1507 O O . ASP B 1 62 ? -19.969 -9.875 -15.648 1 50.59 62 ASP B O 1
ATOM 1511 N N . ALA B 1 63 ? -20.141 -11.242 -13.969 1 53.66 63 ALA B N 1
ATOM 1512 C CA . ALA B 1 63 ? -18.984 -12.102 -14.172 1 53.66 63 ALA B CA 1
ATOM 1513 C C . ALA B 1 63 ? -19.062 -12.836 -15.508 1 53.66 63 ALA B C 1
ATOM 1515 O O . ALA B 1 63 ? -18.516 -13.93 -15.656 1 53.66 63 ALA B O 1
ATOM 1516 N N . GLY B 1 64 ? -19.766 -12.336 -16.5 1 53.94 64 GLY B N 1
ATOM 1517 C CA . GLY B 1 64 ? -19.719 -13.172 -17.688 1 53.94 64 GLY B CA 1
ATOM 1518 C C . GLY B 1 64 ? -18.344 -13.234 -18.312 1 53.94 64 GLY B C 1
ATOM 1519 O O . GLY B 1 64 ? -17.391 -12.625 -17.812 1 53.94 64 GLY B O 1
ATOM 1520 N N . ALA B 1 65 ? -18.156 -14.047 -19.312 1 60.94 65 ALA B N 1
ATOM 1521 C CA . ALA B 1 65 ? -16.969 -14.406 -20.094 1 60.94 65 ALA B CA 1
ATOM 1522 C C . ALA B 1 65 ? -16.188 -13.164 -20.5 1 60.94 65 ALA B C 1
ATOM 1524 O O . ALA B 1 65 ? -14.969 -13.117 -20.328 1 60.94 65 ALA B O 1
ATOM 1525 N N . PRO B 1 66 ? -16.844 -12.133 -20.969 1 63.66 66 PRO B N 1
ATOM 1526 C CA . PRO B 1 66 ? -16.078 -10.961 -21.406 1 63.66 66 PRO B CA 1
ATOM 1527 C C . PRO B 1 66 ? -15.375 -10.258 -20.234 1 63.66 66 PRO B C 1
ATOM 1529 O O . PRO B 1 66 ? -14.281 -9.703 -20.422 1 63.66 66 PRO B O 1
ATOM 1532 N N . THR B 1 67 ? -15.922 -10.461 -19.141 1 72.19 67 THR B N 1
ATOM 1533 C CA . THR B 1 67 ? -15.344 -9.781 -17.984 1 72.19 67 THR B CA 1
ATOM 1534 C C . THR B 1 67 ? -14.094 -10.508 -17.5 1 72.19 67 THR B C 1
ATOM 1536 O O . THR B 1 67 ? -13.102 -9.867 -17.156 1 72.19 67 THR B O 1
ATOM 1539 N N . ASN B 1 68 ? -14.156 -11.828 -17.859 1 80.69 68 ASN B N 1
ATOM 1540 C CA . ASN B 1 68 ? -13.016 -12.617 -17.406 1 80.69 68 ASN B CA 1
ATOM 1541 C C . ASN B 1 68 ? -11.805 -12.438 -18.312 1 80.69 68 ASN B C 1
ATOM 1543 O O . ASN B 1 68 ? -10.68 -12.32 -17.844 1 80.69 68 ASN B O 1
ATOM 1547 N N . ARG B 1 69 ? -12.055 -12.383 -19.547 1 86.44 69 ARG B N 1
ATOM 1548 C CA . ARG B 1 69 ? -10.961 -12.172 -20.484 1 86.44 69 ARG B CA 1
ATOM 1549 C C . ARG B 1 69 ? -10.273 -10.836 -20.25 1 86.44 69 ARG B C 1
ATOM 1551 O O . ARG B 1 69 ? -9.047 -10.742 -20.297 1 86.44 69 ARG B O 1
ATOM 1558 N N . HIS B 1 70 ? -11.047 -9.914 -20 1 86.69 70 HIS B N 1
ATOM 1559 C CA . HIS B 1 70 ? -10.492 -8.602 -19.688 1 86.69 70 HIS B CA 1
ATOM 1560 C C . HIS B 1 70 ? -9.711 -8.633 -18.375 1 86.69 70 HIS B C 1
ATOM 1562 O O . HIS B 1 70 ? -8.625 -8.055 -18.281 1 86.69 70 HIS B O 1
ATOM 1568 N N . ALA B 1 71 ? -10.266 -9.312 -17.5 1 88.69 71 ALA B N 1
ATOM 1569 C CA . ALA B 1 71 ? -9.602 -9.453 -16.203 1 88.69 71 ALA B CA 1
ATOM 1570 C C . ALA B 1 71 ? -8.273 -10.188 -16.344 1 88.69 71 ALA B C 1
AT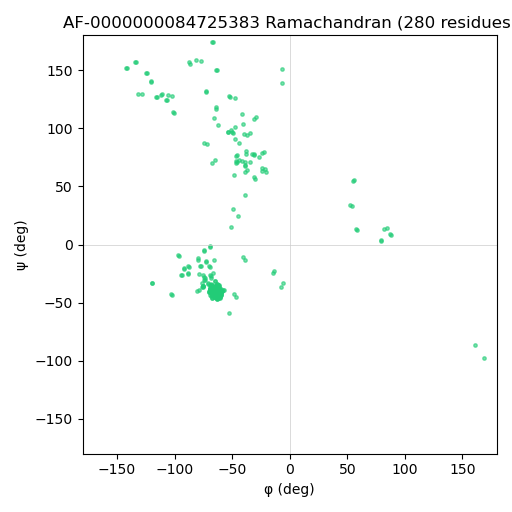OM 1572 O O . ALA B 1 71 ? -7.285 -9.828 -15.703 1 88.69 71 ALA B O 1
ATOM 1573 N N . GLN B 1 72 ? -8.258 -11.188 -17.266 1 91.69 72 GLN B N 1
ATOM 1574 C CA . GLN B 1 72 ? -7.02 -11.906 -17.531 1 91.69 72 GLN B CA 1
ATOM 1575 C C . GLN B 1 72 ? -5.961 -10.984 -18.109 1 91.69 72 GLN B C 1
ATOM 1577 O O . GLN B 1 72 ? -4.801 -11.016 -17.703 1 91.69 72 GLN B O 1
ATOM 1582 N N . LYS B 1 73 ? -6.305 -10.172 -18.969 1 92.69 73 LYS B N 1
ATOM 1583 C CA . LYS B 1 73 ? -5.395 -9.211 -19.578 1 92.69 73 LYS B CA 1
ATOM 1584 C C . LYS B 1 73 ? -4.891 -8.203 -18.547 1 92.69 73 LYS B C 1
ATOM 1586 O O . LYS B 1 73 ? -3.695 -7.902 -18.5 1 92.69 73 LYS B O 1
ATOM 1591 N N . ARG B 1 74 ? -5.812 -7.734 -17.781 1 89.12 74 ARG B N 1
ATOM 1592 C CA . ARG B 1 74 ? -5.449 -6.789 -16.719 1 89.12 74 ARG B CA 1
ATOM 1593 C C . ARG B 1 74 ? -4.453 -7.41 -15.75 1 89.12 74 ARG B C 1
ATOM 1595 O O . ARG B 1 74 ? -3.465 -6.777 -15.375 1 89.12 74 ARG B O 1
ATOM 1602 N N . LEU B 1 75 ? -4.711 -8.664 -15.414 1 90.9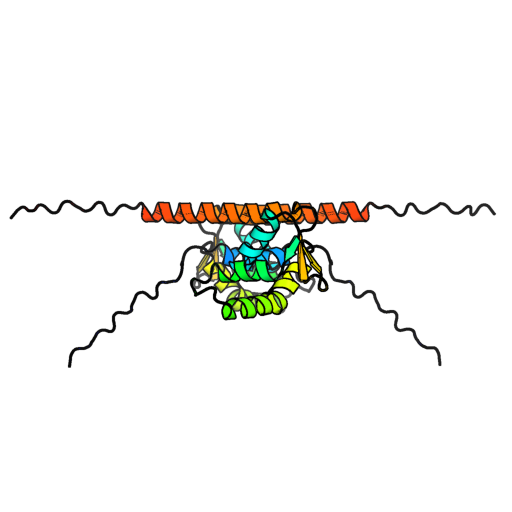4 75 LEU B N 1
ATOM 1603 C CA . LEU B 1 75 ? -3.818 -9.391 -14.516 1 90.94 75 LEU B CA 1
ATOM 1604 C C . LEU B 1 75 ? -2.41 -9.477 -15.094 1 90.94 75 LEU B C 1
ATOM 1606 O O . LEU B 1 75 ? -1.431 -9.18 -14.414 1 90.94 75 LEU B O 1
ATOM 1610 N N . ARG B 1 76 ? -2.354 -9.766 -16.344 1 90.44 76 ARG B N 1
ATOM 1611 C CA . ARG B 1 76 ? -1.064 -10 -17 1 90.44 76 ARG B CA 1
ATOM 1612 C C . ARG B 1 76 ? -0.324 -8.688 -17.234 1 90.44 76 ARG B C 1
ATOM 1614 O O . ARG B 1 76 ? 0.896 -8.617 -17.062 1 90.44 76 ARG B O 1
ATOM 1621 N N . HIS B 1 77 ? -1.027 -7.637 -17.531 1 88.44 77 HIS B N 1
ATOM 1622 C CA . HIS B 1 77 ? -0.375 -6.402 -17.953 1 88.44 77 HIS B CA 1
ATOM 1623 C C . HIS B 1 77 ? -0.16 -5.465 -16.766 1 88.44 77 HIS B C 1
ATOM 1625 O O . HIS B 1 77 ? 0.817 -4.711 -16.734 1 88.44 77 HIS B O 1
ATOM 1631 N N . ALA B 1 78 ? -0.951 -5.582 -15.797 1 86.56 78 ALA B N 1
ATOM 1632 C CA . ALA B 1 78 ? -0.897 -4.578 -14.734 1 86.56 78 ALA B CA 1
ATOM 1633 C C . ALA B 1 78 ? -0.563 -5.215 -13.391 1 86.56 78 ALA B C 1
ATOM 1635 O O . ALA B 1 78 ? 0.125 -4.613 -12.562 1 86.56 78 ALA B O 1
ATOM 1636 N N . ILE B 1 79 ? -0.968 -6.371 -13.141 1 87.25 79 ILE B N 1
ATOM 1637 C CA . ILE B 1 79 ? -0.935 -6.906 -11.781 1 87.25 79 ILE B CA 1
ATOM 1638 C C . ILE B 1 79 ? 0.241 -7.871 -11.641 1 87.25 79 ILE B C 1
ATOM 1640 O O . ILE B 1 79 ? 1.017 -7.777 -10.688 1 87.25 79 ILE B O 1
ATOM 1644 N N . LEU B 1 80 ? 0.419 -8.688 -12.641 1 89.69 80 LEU B N 1
ATOM 1645 C CA . LEU B 1 80 ? 1.374 -9.781 -12.484 1 89.69 80 LEU B CA 1
ATOM 1646 C C . LEU B 1 80 ? 2.801 -9.25 -12.406 1 89.69 80 LEU B C 1
ATOM 1648 O O . LEU B 1 80 ? 3.609 -9.742 -11.617 1 89.69 80 LEU B O 1
ATOM 1652 N N . PRO B 1 81 ? 3.117 -8.18 -13.164 1 86.25 81 PRO B N 1
ATOM 1653 C CA . PRO B 1 81 ? 4.473 -7.652 -13.008 1 86.25 81 PRO B CA 1
ATOM 1654 C C . PRO B 1 81 ? 4.766 -7.188 -11.586 1 86.25 81 PRO B C 1
ATOM 1656 O O . PRO B 1 81 ? 5.816 -7.512 -11.031 1 86.25 81 PRO B O 1
ATOM 1659 N N . THR B 1 82 ? 3.836 -6.477 -11.062 1 87.25 82 THR B N 1
ATOM 1660 C CA . THR B 1 82 ? 4.008 -5.996 -9.695 1 87.25 82 THR B CA 1
ATOM 1661 C C . THR B 1 82 ? 4.051 -7.164 -8.711 1 87.25 82 THR B C 1
ATOM 1663 O O . THR B 1 82 ? 4.852 -7.168 -7.773 1 87.25 82 THR B O 1
ATOM 1666 N N . LEU B 1 83 ? 3.162 -8.133 -8.922 1 88.19 83 LEU B N 1
ATOM 1667 C CA . LEU B 1 83 ? 3.121 -9.328 -8.086 1 88.19 83 LEU B CA 1
ATOM 1668 C C . LEU B 1 83 ? 4.445 -10.078 -8.148 1 88.19 83 LEU B C 1
ATOM 1670 O O . LEU B 1 83 ? 4.973 -10.508 -7.121 1 88.19 83 LEU B O 1
ATOM 1674 N N . ALA B 1 84 ? 4.949 -10.156 -9.297 1 84.31 84 ALA B N 1
ATOM 1675 C CA . ALA B 1 84 ? 6.227 -10.844 -9.477 1 84.31 84 ALA B CA 1
ATOM 1676 C C . ALA B 1 84 ? 7.363 -10.078 -8.805 1 84.31 84 ALA B C 1
ATOM 1678 O O . ALA B 1 84 ? 8.273 -10.672 -8.234 1 84.31 84 ALA B O 1
ATOM 1679 N N . ASP B 1 85 ? 7.273 -8.781 -8.828 1 86.12 85 ASP B N 1
ATOM 1680 C CA . ASP B 1 85 ? 8.312 -7.922 -8.273 1 86.12 85 ASP B CA 1
ATOM 1681 C C . ASP B 1 85 ? 8.344 -8.016 -6.746 1 86.12 85 ASP B C 1
ATOM 1683 O O . ASP B 1 85 ? 9.336 -7.637 -6.117 1 86.12 85 ASP B O 1
ATOM 1687 N N . THR B 1 86 ? 7.297 -8.492 -6.16 1 85.62 86 THR B N 1
ATOM 1688 C CA . THR B 1 86 ? 7.289 -8.656 -4.711 1 85.62 86 THR B CA 1
ATOM 1689 C C . THR B 1 86 ? 8.242 -9.773 -4.293 1 85.62 86 THR B C 1
ATOM 1691 O O . THR B 1 86 ? 8.664 -9.828 -3.135 1 85.62 86 THR B O 1
ATOM 1694 N N . GLY B 1 87 ? 8.453 -10.672 -5.176 1 85.06 87 GLY B N 1
ATOM 1695 C CA . GLY B 1 87 ? 9.266 -11.836 -4.863 1 85.06 87 GLY B CA 1
ATOM 1696 C C . GLY B 1 87 ? 8.516 -12.891 -4.074 1 85.06 87 GLY B C 1
ATOM 1697 O O . GLY B 1 87 ? 9.094 -13.898 -3.666 1 85.06 87 GLY B O 1
ATOM 1698 N N . LEU B 1 88 ? 7.285 -12.641 -3.857 1 87.81 88 LEU B N 1
ATOM 1699 C CA . LEU B 1 88 ? 6.477 -13.562 -3.064 1 87.81 88 LEU B CA 1
ATOM 1700 C C . LEU B 1 88 ? 5.871 -14.648 -3.943 1 87.81 88 LEU B C 1
ATOM 1702 O O . LEU B 1 88 ? 5.441 -15.688 -3.441 1 87.81 88 LEU B O 1
ATOM 1706 N N . VAL B 1 89 ? 5.844 -14.32 -5.266 1 90.5 89 VAL B N 1
ATOM 1707 C CA . VAL B 1 89 ? 5.195 -15.273 -6.16 1 90.5 89 VAL B CA 1
ATOM 1708 C C . VAL B 1 89 ? 6.07 -15.5 -7.391 1 90.5 89 VAL B C 1
ATOM 1710 O O . VAL B 1 89 ? 6.941 -14.688 -7.699 1 90.5 89 VAL B O 1
ATOM 1713 N N . THR B 1 90 ? 5.84 -16.594 -7.973 1 90.81 90 THR B N 1
ATOM 1714 C CA . THR B 1 90 ? 6.402 -16.875 -9.289 1 90.81 90 THR B CA 1
ATOM 1715 C C . THR B 1 90 ? 5.297 -17.141 -10.305 1 90.81 90 THR B C 1
ATOM 1717 O O . THR B 1 90 ? 4.273 -17.75 -9.969 1 90.81 90 THR B O 1
ATOM 1720 N N . TYR B 1 91 ? 5.562 -16.594 -11.469 1 92.81 91 TYR B N 1
ATOM 1721 C CA . TYR B 1 91 ? 4.641 -16.828 -12.578 1 92.81 91 TYR B CA 1
ATOM 1722 C C . TYR B 1 91 ? 5.242 -17.781 -13.594 1 92.81 91 TYR B C 1
ATOM 1724 O O . TYR B 1 91 ? 6.324 -17.531 -14.125 1 92.81 91 TYR B O 1
ATOM 1732 N N . ASP B 1 92 ? 4.504 -18.875 -13.867 1 93.38 92 ASP B N 1
ATOM 1733 C CA . ASP B 1 92 ? 4.887 -19.828 -14.898 1 93.38 92 ASP B CA 1
ATOM 1734 C C . ASP B 1 92 ? 4.082 -19.609 -16.172 1 93.38 92 ASP B C 1
ATOM 1736 O O . ASP B 1 92 ? 2.9 -19.953 -16.234 1 93.38 92 ASP B O 1
ATOM 1740 N N . ARG B 1 93 ? 4.742 -19.219 -17.172 1 91.31 93 ARG B N 1
ATOM 1741 C CA . ARG B 1 93 ? 4.07 -18.875 -18.422 1 91.31 93 ARG B CA 1
ATOM 1742 C C . ARG B 1 93 ? 3.602 -20.141 -19.156 1 91.31 93 ARG B C 1
ATOM 1744 O O . ARG B 1 93 ? 2.619 -20.094 -19.906 1 91.31 93 ARG B O 1
ATOM 1751 N N . GLU B 1 94 ? 4.355 -21.203 -18.953 1 95.44 94 GLU B N 1
ATOM 1752 C CA . GLU B 1 94 ? 4 -22.438 -19.641 1 95.44 94 GLU B CA 1
ATOM 1753 C C . GLU B 1 94 ? 2.684 -23 -19.109 1 95.44 94 GLU B C 1
ATOM 1755 O O . GLU B 1 94 ? 1.821 -23.406 -19.891 1 95.44 94 GLU B O 1
ATOM 1760 N N . THR B 1 95 ? 2.566 -22.969 -17.828 1 93.94 95 THR B N 1
ATOM 1761 C CA . THR B 1 95 ? 1.354 -23.516 -17.219 1 93.94 95 THR B CA 1
ATOM 1762 C C . THR B 1 95 ? 0.346 -22.406 -16.938 1 93.94 95 THR B C 1
ATOM 1764 O O . THR B 1 95 ? -0.798 -22.672 -16.562 1 93.94 95 THR B O 1
ATOM 1767 N N . ASP B 1 96 ? 0.811 -21.172 -17.094 1 94.81 96 ASP B N 1
ATOM 1768 C CA . ASP B 1 96 ? -0.008 -19.984 -16.844 1 94.81 96 ASP B CA 1
ATOM 1769 C C . ASP B 1 96 ? -0.587 -20 -15.438 1 94.81 96 ASP B C 1
ATOM 1771 O O . ASP B 1 96 ? -1.801 -19.875 -15.258 1 94.81 96 ASP B O 1
ATOM 1775 N N . ALA B 1 97 ? 0.263 -20.109 -14.516 1 96.06 97 ALA B N 1
ATOM 1776 C CA . ALA B 1 97 ? -0.137 -20.219 -13.109 1 96.06 97 ALA B CA 1
ATOM 1777 C C . ALA B 1 97 ? 0.832 -19.453 -12.211 1 96.06 97 ALA B C 1
ATOM 1779 O O . ALA B 1 97 ? 2.008 -19.297 -12.547 1 96.06 97 ALA B O 1
ATOM 1780 N N . VAL B 1 98 ? 0.287 -19 -11.086 1 95.06 98 VAL B N 1
ATOM 1781 C CA . VAL B 1 98 ? 1.051 -18.234 -10.102 1 95.06 98 VAL B CA 1
ATOM 1782 C C . VAL B 1 98 ? 1.229 -19.062 -8.828 1 95.06 98 VAL B C 1
ATOM 1784 O O . VAL B 1 98 ? 0.268 -19.656 -8.328 1 95.06 98 VAL B O 1
ATOM 1787 N N . THR B 1 99 ? 2.434 -19.156 -8.391 1 94.69 99 THR B N 1
ATOM 1788 C CA . THR B 1 99 ? 2.738 -19.922 -7.195 1 94.69 99 THR B CA 1
ATOM 1789 C C . THR B 1 99 ? 3.258 -19.031 -6.082 1 94.69 99 THR B C 1
ATOM 1791 O O . THR B 1 99 ? 4.156 -18.219 -6.301 1 94.69 99 THR B O 1
ATOM 1794 N N . LEU B 1 100 ? 2.633 -19.125 -4.91 1 93.38 100 LEU B N 1
ATOM 1795 C CA . LEU B 1 100 ? 3.096 -18.406 -3.73 1 93.38 100 LEU B CA 1
ATOM 1796 C C . LEU B 1 100 ? 4.375 -19.016 -3.178 1 93.38 100 LEU B C 1
ATOM 1798 O O . LEU B 1 100 ? 4.457 -20.25 -3.02 1 93.38 100 LEU B O 1
ATOM 1802 N N . ALA B 1 101 ? 5.336 -18.219 -2.912 1 87.12 101 ALA B N 1
ATOM 1803 C CA . ALA B 1 101 ? 6.621 -18.688 -2.398 1 87.12 101 ALA B CA 1
ATOM 1804 C C . ALA B 1 101 ? 6.598 -18.797 -0.877 1 87.12 101 ALA B C 1
ATOM 1806 O O . ALA B 1 101 ? 5.809 -18.125 -0.213 1 87.12 101 ALA B O 1
ATOM 1807 N N . ASP B 1 102 ? 7.504 -19.688 -0.374 1 81.94 102 ASP B N 1
ATOM 1808 C CA . ASP B 1 102 ? 7.812 -19.812 1.048 1 81.94 102 ASP B CA 1
ATOM 1809 C C . ASP B 1 102 ? 6.539 -20.031 1.865 1 81.94 102 ASP B C 1
ATOM 1811 O O . ASP B 1 102 ? 6.402 -19.484 2.963 1 81.94 102 ASP B O 1
ATOM 1815 N N . ARG B 1 103 ? 5.547 -20.734 1.299 1 80.69 103 ARG B N 1
ATOM 1816 C CA . ARG B 1 103 ? 4.305 -21.109 1.954 1 80.69 103 ARG B CA 1
ATOM 1817 C C . ARG B 1 103 ? 3.545 -19.891 2.459 1 80.69 103 ARG B C 1
ATOM 1819 O O . ARG B 1 103 ? 2.738 -20 3.387 1 80.69 103 ARG B O 1
ATOM 1826 N N . GLY B 1 104 ? 3.949 -18.719 1.999 1 85.31 104 GLY B N 1
ATOM 1827 C CA . GLY B 1 104 ? 3.209 -17.516 2.359 1 85.31 104 GLY B CA 1
ATOM 1828 C C . GLY B 1 104 ? 3.676 -16.906 3.662 1 85.31 104 GLY B C 1
ATOM 1829 O O . GLY B 1 104 ? 3.033 -15.992 4.188 1 85.31 104 GLY B O 1
ATOM 1830 N N . ASP B 1 105 ? 4.73 -17.359 4.195 1 85.69 105 ASP B N 1
ATOM 1831 C CA . ASP B 1 105 ? 5.203 -16.844 5.48 1 85.69 105 ASP B CA 1
ATOM 1832 C C . ASP B 1 105 ? 5.461 -15.344 5.414 1 85.69 105 ASP B C 1
ATOM 1834 O O . ASP B 1 105 ? 5.156 -14.617 6.363 1 85.69 105 ASP B O 1
ATOM 1838 N N . ARG B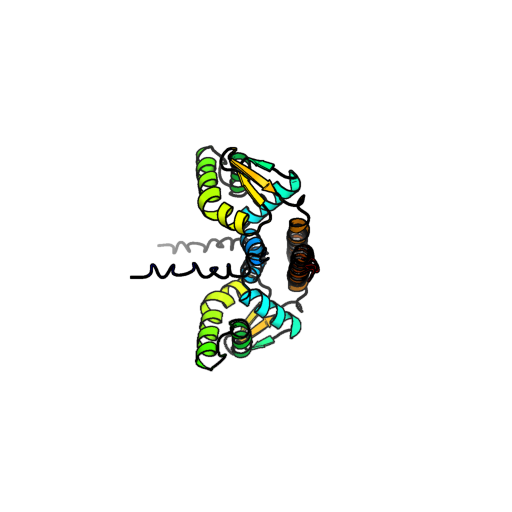 1 106 ? 6.012 -14.969 4.324 1 85.69 106 ARG B N 1
ATOM 1839 C CA . ARG B 1 106 ? 6.363 -13.555 4.18 1 85.69 106 ARG B CA 1
ATOM 1840 C C . ARG B 1 106 ? 5.129 -12.719 3.867 1 85.69 106 ARG B C 1
ATOM 1842 O O . ARG B 1 106 ? 5.125 -11.5 4.082 1 85.69 106 ARG B O 1
ATOM 1849 N N . LEU B 1 107 ? 4.102 -13.391 3.41 1 91 107 LEU B N 1
ATOM 1850 C CA . LEU B 1 107 ? 2.877 -12.703 3.018 1 91 107 LEU B CA 1
ATOM 1851 C C . LEU B 1 107 ? 1.937 -12.547 4.207 1 91 107 LEU B C 1
ATOM 1853 O O . LEU B 1 107 ? 1.177 -11.578 4.281 1 91 107 LEU B O 1
ATOM 1857 N N . GLU B 1 108 ? 2.041 -13.352 5.141 1 91.19 108 GLU B N 1
ATOM 1858 C CA . GLU B 1 108 ? 1.077 -13.453 6.234 1 91.19 108 GLU B CA 1
ATOM 1859 C C . GLU B 1 108 ? 1.007 -12.156 7.035 1 91.19 108 GLU B C 1
ATOM 1861 O O . GLU B 1 108 ? -0.083 -11.68 7.355 1 91.19 108 GLU B O 1
ATOM 1866 N N . PRO B 1 109 ? 2.074 -11.555 7.324 1 91.12 109 PRO B N 1
ATOM 1867 C CA . PRO B 1 109 ? 1.978 -10.312 8.102 1 91.12 109 PRO B CA 1
ATOM 1868 C C . PRO B 1 109 ? 1.224 -9.211 7.359 1 91.12 109 PRO B C 1
ATOM 1870 O O . PRO B 1 109 ? 0.539 -8.398 7.988 1 91.12 109 PRO B O 1
ATOM 1873 N N . TYR B 1 110 ? 1.35 -9.172 6.105 1 93.06 110 TYR B N 1
ATOM 1874 C CA . TYR B 1 110 ? 0.646 -8.172 5.312 1 93.06 110 TYR B CA 1
ATOM 1875 C C . TYR B 1 110 ? -0.858 -8.414 5.34 1 93.06 110 TYR B C 1
ATOM 1877 O O . TYR B 1 110 ? -1.644 -7.473 5.484 1 93.06 110 TYR B O 1
ATOM 1885 N N . LEU B 1 111 ? -1.213 -9.625 5.234 1 94.06 111 LEU B N 1
ATOM 1886 C CA . LEU B 1 111 ? -2.633 -9.961 5.23 1 94.06 111 LEU B CA 1
ATOM 1887 C C . LEU B 1 111 ? -3.24 -9.766 6.617 1 94.06 111 LEU B C 1
ATOM 1889 O O . LEU B 1 111 ? -4.406 -9.383 6.742 1 94.06 111 LEU B O 1
ATOM 1893 N N . ALA B 1 112 ? -2.42 -10.031 7.594 1 92.94 112 ALA B N 1
ATOM 1894 C CA . ALA B 1 112 ? -2.861 -9.742 8.953 1 92.94 112 ALA B CA 1
ATOM 1895 C C . ALA B 1 112 ? -3.148 -8.25 9.125 1 92.94 112 ALA B C 1
ATOM 1897 O O . ALA B 1 112 ? -4.125 -7.871 9.781 1 92.94 112 ALA B O 1
ATOM 1898 N N . CYS B 1 113 ? -2.352 -7.457 8.547 1 92.19 113 CYS B N 1
ATOM 1899 C CA . CYS B 1 113 ? -2.535 -6.012 8.57 1 92.19 113 CYS B CA 1
ATOM 1900 C C . CYS B 1 113 ? -3.844 -5.617 7.902 1 92.19 113 CYS B C 1
ATOM 1902 O O . CYS B 1 113 ? -4.594 -4.793 8.43 1 92.19 113 CYS B O 1
ATOM 1904 N N . VAL B 1 114 ? -4.125 -6.219 6.828 1 91.94 114 VAL B N 1
ATOM 1905 C CA . VAL B 1 114 ? -5.359 -5.945 6.098 1 91.94 114 VAL B CA 1
ATOM 1906 C C . VAL B 1 114 ? -6.562 -6.309 6.961 1 91.94 114 VAL B C 1
ATOM 1908 O O . VAL B 1 114 ? -7.535 -5.551 7.031 1 91.94 114 VAL B O 1
ATOM 1911 N N . ARG B 1 115 ? -6.508 -7.41 7.559 1 90.56 115 ARG B N 1
ATOM 1912 C CA . ARG B 1 115 ? -7.605 -7.855 8.406 1 90.56 115 ARG B CA 1
ATOM 1913 C C . ARG B 1 115 ? -7.812 -6.902 9.578 1 90.56 115 ARG B C 1
ATOM 1915 O O . ARG B 1 115 ? -8.953 -6.582 9.93 1 90.56 115 ARG B O 1
ATOM 1922 N N . GLU B 1 116 ? -6.73 -6.52 10.117 1 87.81 116 GLU B N 1
ATOM 1923 C CA . GLU B 1 116 ? -6.812 -5.598 11.25 1 87.81 116 GLU B CA 1
ATOM 1924 C C . GLU B 1 116 ? -7.395 -4.25 10.82 1 87.81 116 GLU B C 1
ATOM 1926 O O . GLU B 1 116 ? -8.211 -3.668 11.539 1 87.81 116 GLU B O 1
ATOM 1931 N N . ALA B 1 117 ? -6.93 -3.76 9.719 1 84.31 117 ALA B N 1
ATOM 1932 C CA . ALA B 1 117 ? -7.445 -2.498 9.195 1 84.31 117 ALA B CA 1
ATOM 1933 C C . ALA B 1 117 ? -8.945 -2.584 8.93 1 84.31 117 ALA B C 1
ATOM 1935 O O . ALA B 1 117 ? -9.688 -1.636 9.203 1 84.31 117 ALA B O 1
ATOM 1936 N N . ALA B 1 118 ? -9.383 -3.66 8.406 1 81.69 118 ALA B N 1
ATOM 1937 C CA . ALA B 1 118 ? -10.805 -3.867 8.133 1 81.69 118 ALA B CA 1
ATOM 1938 C C . ALA B 1 118 ? -11.609 -3.893 9.43 1 81.69 118 ALA B C 1
ATOM 1940 O O . ALA B 1 118 ? -12.734 -3.379 9.477 1 81.69 118 ALA B O 1
ATOM 1941 N N . ALA B 1 119 ? -11.031 -4.426 10.43 1 80.62 119 ALA B N 1
ATOM 1942 C CA . ALA B 1 119 ? -11.703 -4.523 11.727 1 80.62 119 ALA B CA 1
ATOM 1943 C C . ALA B 1 119 ? -11.852 -3.148 12.375 1 80.62 119 ALA B C 1
ATOM 1945 O O . ALA B 1 119 ? -12.883 -2.846 12.977 1 80.62 119 ALA B O 1
ATOM 1946 N N . THR B 1 120 ? -10.852 -2.371 12.258 1 74.31 120 THR B N 1
ATOM 1947 C CA . THR B 1 120 ? -10.852 -1.04 12.852 1 74.31 120 THR B CA 1
ATOM 1948 C C . THR B 1 120 ? -11.836 -0.125 12.133 1 74.31 120 THR B C 1
ATOM 1950 O O . THR B 1 120 ? -12.523 0.679 12.766 1 74.31 120 THR B O 1
ATOM 1953 N N . ASP B 1 121 ? -11.883 -0.277 10.875 1 68.62 121 ASP B N 1
ATOM 1954 C CA . ASP B 1 121 ? -12.805 0.53 10.086 1 68.62 121 ASP B CA 1
ATOM 1955 C C . ASP B 1 121 ? -14.25 0.223 10.438 1 68.62 121 ASP B C 1
ATOM 1957 O O . ASP B 1 121 ? -15.07 1.135 10.57 1 68.62 121 ASP B O 1
ATOM 1961 N N . VAL B 1 122 ? -14.516 -0.992 10.516 1 64.19 122 VAL B N 1
ATOM 1962 C CA . VAL B 1 122 ? -15.875 -1.422 10.844 1 64.19 122 VAL B CA 1
ATOM 1963 C C . VAL B 1 122 ? -16.266 -0.886 12.219 1 64.19 122 VAL B C 1
ATOM 1965 O O . VAL B 1 122 ? -17.391 -0.434 12.414 1 64.19 122 VAL B O 1
ATOM 1968 N N . ALA B 1 123 ? -15.359 -0.927 13.086 1 64.5 123 ALA B N 1
ATOM 1969 C CA . ALA B 1 123 ? -15.633 -0.481 14.453 1 64.5 123 ALA B CA 1
ATOM 1970 C C . ALA B 1 123 ? -15.953 1.01 14.484 1 64.5 123 ALA B C 1
ATOM 1972 O O . ALA B 1 123 ? -16.859 1.439 15.211 1 64.5 123 ALA B O 1
ATOM 1973 N N . TRP B 1 124 ? -15.219 1.662 13.648 1 61.47 124 TRP B N 1
ATOM 1974 C CA . TRP B 1 124 ? -15.43 3.105 13.602 1 61.47 124 TRP B CA 1
ATOM 1975 C C . TRP B 1 124 ? -16.797 3.439 13 1 61.47 124 TRP B C 1
ATOM 1977 O O . TRP B 1 124 ? -17.469 4.371 13.453 1 61.47 124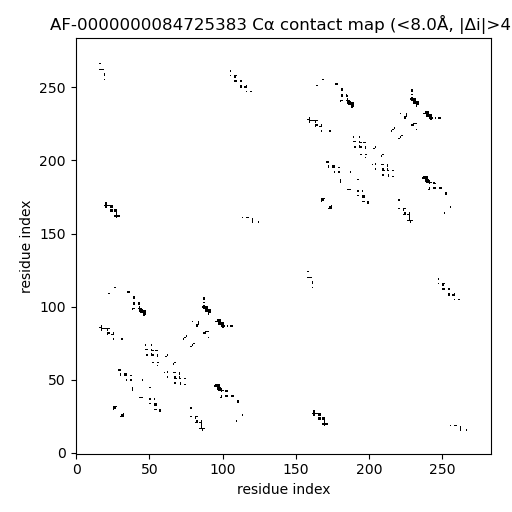 TRP B O 1
ATOM 1987 N N . TYR B 1 125 ? -17.109 2.684 12 1 59.47 125 TYR B N 1
ATOM 1988 C CA . TYR B 1 125 ? -18.406 2.904 11.359 1 59.47 125 TYR B CA 1
ATOM 1989 C C . TYR B 1 125 ? -19.547 2.529 12.289 1 59.47 125 TYR B C 1
ATOM 1991 O O . TYR B 1 125 ? -20.562 3.23 12.352 1 59.47 125 TYR B O 1
ATOM 1999 N N . THR B 1 126 ? -19.344 1.38 12.883 1 60.19 126 THR B N 1
ATOM 2000 C CA . THR B 1 126 ? -20.406 0.903 13.766 1 60.19 126 THR B CA 1
ATOM 2001 C C . THR B 1 126 ? -20.594 1.858 14.938 1 60.19 126 THR B C 1
ATOM 2003 O O . THR B 1 126 ? -21.719 2.049 15.414 1 60.19 126 THR B O 1
ATOM 2006 N N . ASP B 1 127 ? -19.531 2.414 15.398 1 58.97 127 ASP B N 1
ATOM 2007 C CA . ASP B 1 127 ? -19.625 3.344 16.516 1 58.97 127 ASP B CA 1
ATOM 2008 C C . ASP B 1 127 ? -20.344 4.629 16.109 1 58.97 127 ASP B C 1
ATOM 2010 O O . ASP B 1 127 ? -21.094 5.203 16.891 1 58.97 127 ASP B O 1
ATOM 2014 N N . THR B 1 128 ? -20.078 5 14.891 1 55.91 128 THR B N 1
ATOM 2015 C CA . THR B 1 128 ? -20.688 6.242 14.438 1 55.91 128 THR B CA 1
ATOM 2016 C C . THR B 1 128 ? -22.172 6.027 14.148 1 55.91 128 THR B C 1
ATOM 2018 O O . THR B 1 128 ? -22.984 6.953 14.289 1 55.91 128 THR B O 1
ATOM 2021 N N . THR B 1 129 ? -22.438 4.863 13.656 1 55.84 129 THR B N 1
ATOM 2022 C CA . THR B 1 129 ? -23.828 4.598 13.305 1 55.84 129 THR B CA 1
ATOM 2023 C C . THR B 1 129 ? -24.672 4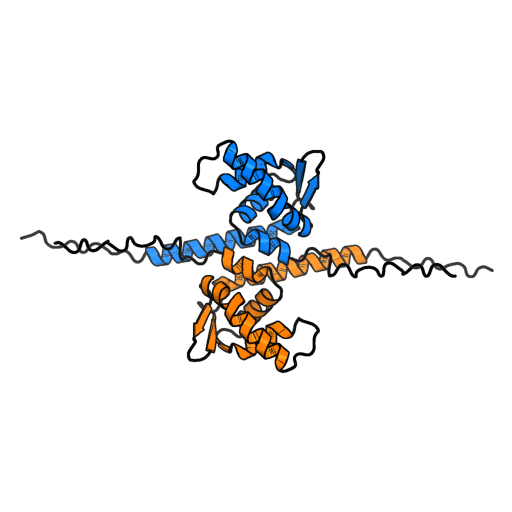.355 14.555 1 55.84 129 THR B C 1
ATOM 2025 O O . THR B 1 129 ? -25.875 4.582 14.547 1 55.84 129 THR B O 1
ATOM 2028 N N . THR B 1 130 ? -24.016 3.869 15.539 1 51.16 130 THR B N 1
ATOM 2029 C CA . THR B 1 130 ? -24.812 3.576 16.734 1 51.16 130 THR B CA 1
ATOM 2030 C C . THR B 1 130 ? -25.297 4.863 17.391 1 51.16 130 THR B C 1
ATOM 2032 O O . THR B 1 130 ? -25.984 4.824 18.406 1 51.16 130 THR B O 1
ATOM 2035 N N . THR B 1 131 ? -24.969 6.02 16.922 1 51.72 131 THR B N 1
ATOM 2036 C CA . THR B 1 131 ? -25.734 7.137 17.484 1 51.72 131 THR B CA 1
ATOM 2037 C C . THR B 1 131 ? -27.203 7.031 17.109 1 51.72 131 THR B C 1
ATOM 2039 O O . THR B 1 131 ? -27.562 7.113 15.938 1 51.72 131 THR B O 1
ATOM 2042 N N . GLY B 1 132 ? -27.906 6.133 17.672 1 43.72 132 GLY B N 1
ATOM 2043 C CA . GLY B 1 132 ? -29.297 5.727 17.594 1 43.72 132 GLY B CA 1
ATOM 2044 C C . GLY B 1 132 ? -30.266 6.902 17.594 1 43.72 132 GLY B C 1
ATOM 2045 O O . GLY B 1 132 ? -30.234 7.723 18.516 1 43.72 132 GLY B O 1
ATOM 2046 N N . TRP B 1 133 ? -30.562 7.441 16.453 1 51.91 133 TRP B N 1
ATOM 2047 C CA . TRP B 1 133 ? -31.797 8.195 16.359 1 51.91 133 TRP B CA 1
ATOM 2048 C C . TRP B 1 133 ? -32.938 7.477 17.094 1 51.91 133 TRP B C 1
ATOM 2050 O O . TRP B 1 133 ? -33.219 6.316 16.812 1 51.91 133 TRP B O 1
ATOM 2060 N N . THR B 1 134 ? -32.938 7.441 18.422 1 50.25 134 THR B N 1
ATOM 2061 C CA . THR B 1 134 ? -34.125 6.98 19.125 1 50.25 134 THR B CA 1
ATOM 2062 C C . THR B 1 134 ? -35.375 7.699 18.609 1 50.25 134 THR B C 1
ATOM 2064 O O . THR B 1 134 ? -35.406 8.93 18.578 1 50.25 134 THR B O 1
ATOM 2067 N N . PRO B 1 135 ? -36.094 7.09 17.703 1 50.62 135 PRO B N 1
ATOM 2068 C CA . PRO B 1 135 ? -37.344 7.688 17.281 1 50.62 135 PRO B CA 1
ATOM 2069 C C . PRO B 1 135 ? -38.125 8.305 18.438 1 50.62 135 PRO B C 1
ATOM 2071 O O . PRO B 1 135 ? -38.312 7.672 19.469 1 50.62 135 PRO B O 1
ATOM 2074 N N . THR B 1 136 ? -38 9.57 18.688 1 46.09 136 THR B N 1
ATOM 2075 C CA . THR B 1 136 ? -38.844 10.258 19.656 1 46.09 136 THR B CA 1
ATOM 2076 C C . THR B 1 136 ? -40.312 9.898 19.422 1 46.09 136 THR B C 1
ATOM 2078 O O . THR B 1 136 ? -40.812 9.961 18.297 1 46.09 136 THR B O 1
ATOM 2081 N N . GLU B 1 137 ? -41 8.953 20.219 1 49 137 GLU B N 1
ATOM 2082 C CA . GLU B 1 137 ? -42.406 8.641 20.312 1 49 137 GLU B CA 1
ATOM 2083 C C . GLU B 1 137 ? -43.25 9.906 20.219 1 49 137 GLU B C 1
ATOM 2085 O O . GLU B 1 137 ? -43.156 10.805 21.047 1 49 137 GLU B O 1
ATOM 2090 N N . SER B 1 138 ? -43.375 10.594 19.062 1 45.47 138 SER B N 1
ATOM 2091 C CA . SER B 1 138 ? -44.375 11.641 18.875 1 45.47 138 SER B CA 1
ATOM 2092 C C . SER B 1 138 ? -45.719 11.227 19.484 1 45.47 138 SER B C 1
ATOM 2094 O O . SER B 1 138 ? -46.219 10.117 19.234 1 45.47 138 SER B O 1
ATOM 2096 N N . ASP B 1 139 ? -46.156 11.906 20.578 1 42 139 ASP B N 1
ATOM 2097 C CA . ASP B 1 139 ? -47.406 11.984 21.297 1 42 139 ASP B CA 1
ATOM 2098 C C . ASP B 1 139 ? -48.594 12.141 20.312 1 42 139 ASP B C 1
ATOM 2100 O O . ASP B 1 139 ? -48.594 13.062 19.5 1 42 139 ASP B O 1
ATOM 2104 N N . THR B 1 140 ? -49 11.031 19.656 1 38.72 140 THR B N 1
ATOM 2105 C CA . THR B 1 140 ? -50.344 11.086 19.141 1 38.72 140 THR B CA 1
ATOM 2106 C C . THR B 1 140 ? -51.281 11.781 20.125 1 38.72 140 THR B C 1
ATOM 2108 O O . THR B 1 140 ? -51.719 11.172 21.109 1 38.72 140 THR B O 1
ATOM 2111 N N . ARG B 1 141 ? -50.875 12.898 20.766 1 32.62 141 ARG B N 1
ATOM 2112 C CA . ARG B 1 141 ? -51.875 13.633 21.547 1 32.62 141 ARG B CA 1
ATOM 2113 C C . ARG B 1 141 ? -53.094 13.953 20.719 1 32.62 141 ARG B C 1
ATOM 2115 O O . ARG B 1 141 ? -54.219 13.805 21.188 1 32.62 141 ARG B O 1
ATOM 2122 N N . ARG B 1 142 ? -53.062 14.711 19.531 1 29.2 142 ARG B N 1
ATOM 2123 C CA . ARG B 1 142 ? -54.438 15.156 19.391 1 29.2 142 ARG B CA 1
ATOM 2124 C C . ARG B 1 142 ? -55.344 14.008 18.953 1 29.2 142 ARG B C 1
ATOM 2126 O O . ARG B 1 142 ? -54.969 13.203 18.094 1 29.2 142 ARG B O 1
#

Solvent-accessible surface area (backbone atoms only — not comparable to full-atom values): 16072 Å² total; per-residue (Å²): 135,77,80,73,71,74,69,76,63,72,68,73,66,59,86,74,57,52,44,65,27,41,49,23,48,36,46,28,33,73,50,38,42,49,47,54,49,49,38,55,71,71,65,20,74,44,46,46,69,60,50,13,46,56,51,34,65,72,47,84,58,79,74,43,71,72,50,34,54,50,32,39,50,45,38,61,73,61,42,43,59,44,47,43,61,27,60,47,35,47,78,38,78,89,78,42,29,37,31,43,38,77,86,32,64,82,48,46,57,58,53,51,40,50,53,50,49,53,52,53,45,50,50,54,48,52,60,60,57,59,65,64,81,69,79,73,83,73,77,72,71,117,137,78,79,75,70,74,69,77,63,74,68,74,66,61,83,77,58,50,44,65,27,41,49,23,48,36,46,30,33,71,50,36,41,50,47,53,49,49,38,52,72,71,62,21,75,44,46,45,70,58,50,14,48,58,51,37,65,73,47,85,59,78,72,45,69,72,50,37,56,50,32,40,50,44,38,60,74,62,43,42,58,46,47,42,58,26,62,46,35,45,76,39,79,88,78,41,30,36,30,44,39,78,84,32,63,84,50,46,56,58,53,51,41,52,53,49,50,53,53,53,45,49,50,53,49,51,59,61,58,58,66,63,80,67,78,76,82,72,75,81,65,128

InterPro domains:
  IPR055768 Domain of unknown function DUF7344 [PF24035] (24-99)

Secondary structure (DSSP, 8-state):
-------------S--S--HHHHHHHHTSHHHHHHHHHHHHHTSEEEHHHHHHHHHHSSSS---HHHHHHHHHHIIIIIHHHHHHTTSEEEETTTTEEEESGGGTTTHHHHHHHHHHHHHHHHHHHHHHTS--------TT-/-------------S--S--HHHHHHHHTSHHHHHHHHHHHHHTSEEEHHHHHHHHHHSSSS---HHHHHHHHHHIIIIIHHHHHHTTSEEEETTTTEEEESGGGTTTHHHHHHHHHHHHHHHHHHHHHHTS-----------

Organism: NCBI:txid1227490

Radius of gyration: 24.99 Å; Cα contacts (8 Å, |Δi|>4): 306; chains: 2; bounding box: 110×52×54 Å